Protein AF-A0A4R1FB83-F1 (afdb_monomer)

Sequence (202 aa):
MNKMLPIVALCSAAILTTILLNGCDKTASANVQAPQPHLSTFLSLHNQYCEKKYDTPESLQSSLDKAPELAPAKDFNGVYEVHVNGISFAVSPEEDGCTTDVMVQTSDNKELFSFEDINKALLSVGYVETGEPVSRKDLGTDQSELTIIEKKYISPKGEITTLDFPLEKKDKYYMTLFAEKFSEAKRETKERIIQSLKMASK

Solvent-accessible surface area (backbone atoms only — not comparable to full-atom values): 12041 Å² total; per-residue (Å²): 139,85,79,82,87,81,85,88,77,91,82,84,82,86,78,93,73,92,74,89,74,93,72,92,73,83,80,74,73,75,76,74,70,71,87,49,66,65,59,54,49,52,52,48,50,32,52,69,63,48,68,44,96,52,83,42,42,66,57,44,44,60,51,51,79,69,35,88,74,44,42,73,38,94,90,40,90,72,30,31,30,34,74,59,96,87,42,62,37,37,40,30,56,37,89,42,25,23,41,29,35,32,55,41,19,41,90,88,72,48,70,70,64,53,73,67,54,53,53,53,50,44,46,74,72,50,35,41,78,50,80,73,72,42,80,46,81,46,70,43,97,86,68,46,79,42,45,31,42,37,38,40,28,34,38,78,84,71,32,54,28,41,36,38,38,49,77,54,62,28,59,79,38,57,28,36,43,36,31,57,60,40,42,66,73,58,50,54,52,50,51,53,51,54,53,52,53,58,62,74,73,110

Secondary structure (DSSP, 8-state):
--------------------------------PPP-HHHHHHHHHIIIIISS--SSHHHHHHHHTT-TT-EE-TTSTT-EEEEETTEEEEEEE-SSEEEEEEESB-TTS-BS--HHHHHHHHHHTT-EEEEEEEEEEEE-TTS-EEEEEEEEEE-TTS-EEEEEEESS-TTTSEEEEEEE---HHHHHHHHHHHHHHHHHT-

Nearest PDB structures (foldseek):
  2lnj-assembly1_A  TM=3.645E-01  e=3.302E-02  Synechocystis sp. PCC 6803
  7p5o-assembly1_A  TM=2.971E-01  e=1.826E+00  Aspergillus fumigatus
  2eoc-assembly1_A  TM=4.366E-01  e=6.830E+00  Homo sapiens
  1u00-assembly1_A  TM=4.199E-01  e=8.510E+00  Escherichia coli
  7p5o-assembly2_B  TM=2.794E-01  e=5.482E+00  Aspergillus fumigatus

pLDDT: mean 83.5, std 20.17, range [32.66, 98.62]

Radius of gyration: 27.57 Å; Cα contacts (8 Å, |Δi|>4): 292; chains: 1; bounding box: 76×71×88 Å

Structure (mmCIF, N/CA/C/O backbone):
data_AF-A0A4R1FB83-F1
#
_entry.id   AF-A0A4R1FB83-F1
#
loop_
_atom_site.group_PDB
_atom_site.id
_atom_site.type_symbol
_atom_site.label_atom_id
_atom_site.label_alt_id
_atom_site.label_comp_id
_atom_site.label_asym_id
_atom_site.label_entity_id
_atom_site.label_seq_id
_atom_site.pdbx_PDB_ins_code
_atom_site.Cartn_x
_atom_site.Cartn_y
_atom_site.Cartn_z
_atom_site.occupancy
_atom_site.B_iso_or_equiv
_atom_site.auth_seq_id
_atom_site.auth_comp_id
_atom_site.auth_asym_id
_atom_site.auth_atom_id
_atom_site.pdbx_PDB_model_num
ATOM 1 N N . MET A 1 1 ? 57.994 -48.816 29.258 1.00 43.25 1 MET A N 1
ATOM 2 C CA . MET A 1 1 ? 56.781 -49.154 28.482 1.00 43.25 1 MET A CA 1
ATOM 3 C C . MET A 1 1 ? 55.776 -49.746 29.460 1.00 43.25 1 MET A C 1
ATOM 5 O O . MET A 1 1 ? 55.911 -50.895 29.858 1.00 43.25 1 MET A O 1
ATOM 9 N N . ASN A 1 2 ? 54.887 -48.887 29.960 1.00 34.44 2 ASN A N 1
ATOM 10 C CA . ASN A 1 2 ? 53.913 -49.157 31.027 1.00 34.44 2 ASN A CA 1
ATOM 11 C C . ASN A 1 2 ? 52.708 -49.897 30.417 1.00 34.44 2 ASN A C 1
ATOM 13 O O . ASN A 1 2 ? 52.238 -49.495 29.360 1.00 34.44 2 ASN A O 1
ATOM 17 N N . LYS A 1 3 ? 52.369 -51.111 30.865 1.00 36.03 3 LYS A N 1
ATOM 18 C CA . LYS A 1 3 ? 51.540 -51.499 32.030 1.00 36.03 3 LYS A CA 1
ATOM 19 C C . LYS A 1 3 ? 50.053 -51.108 31.928 1.00 36.03 3 LYS A C 1
ATOM 21 O O . LYS A 1 3 ? 49.684 -49.974 32.188 1.00 36.03 3 LYS A O 1
ATOM 26 N N . MET A 1 4 ? 49.272 -52.133 31.564 1.00 36.44 4 MET A N 1
ATOM 27 C CA . MET A 1 4 ? 47.967 -52.577 32.086 1.00 36.44 4 MET A CA 1
ATOM 28 C C . MET A 1 4 ? 47.039 -51.574 32.794 1.00 36.44 4 MET A C 1
ATOM 30 O O . MET A 1 4 ? 47.372 -51.026 33.839 1.00 36.44 4 MET A O 1
ATOM 34 N N . LEU A 1 5 ? 45.800 -51.524 32.296 1.00 45.50 5 LEU A N 1
ATOM 35 C CA . LEU A 1 5 ? 44.580 -51.227 33.061 1.00 45.50 5 LEU A CA 1
ATOM 36 C C . LEU A 1 5 ? 44.238 -52.394 34.004 1.00 45.50 5 LEU A C 1
ATOM 38 O O . LEU A 1 5 ? 44.427 -53.549 33.608 1.00 45.50 5 LEU A O 1
ATOM 42 N N . PRO A 1 6 ? 43.703 -52.119 35.211 1.00 52.09 6 PRO A N 1
ATOM 43 C CA . PRO A 1 6 ? 42.379 -52.672 35.545 1.00 52.09 6 PRO A CA 1
ATOM 44 C C . PRO A 1 6 ? 41.467 -51.828 36.487 1.00 52.09 6 PRO A C 1
ATOM 46 O O . PRO A 1 6 ? 41.932 -51.271 37.471 1.00 52.09 6 PRO A O 1
ATOM 49 N N . ILE A 1 7 ? 40.154 -51.887 36.186 1.00 43.59 7 ILE A N 1
ATOM 50 C CA . ILE A 1 7 ? 38.946 -52.103 37.039 1.00 43.59 7 ILE A CA 1
ATOM 51 C C . ILE A 1 7 ? 38.536 -51.076 38.143 1.00 43.59 7 ILE A C 1
ATOM 53 O O . ILE A 1 7 ? 39.349 -50.593 38.919 1.00 43.59 7 ILE A O 1
ATOM 57 N N . VAL A 1 8 ? 37.195 -50.941 38.257 1.00 40.94 8 VAL A N 1
ATOM 58 C CA . VAL A 1 8 ? 36.298 -50.516 39.373 1.00 40.94 8 VAL A CA 1
ATOM 59 C C . VAL A 1 8 ? 36.325 -49.022 39.758 1.00 40.94 8 VAL A C 1
ATOM 61 O O . VAL A 1 8 ? 37.366 -48.398 39.718 1.00 40.94 8 VAL A O 1
ATOM 64 N N . ALA A 1 9 ? 35.248 -48.334 40.156 1.00 40.47 9 ALA A N 1
ATOM 65 C CA . ALA A 1 9 ? 33.891 -48.687 40.572 1.00 40.47 9 ALA A CA 1
ATOM 66 C C . ALA A 1 9 ? 32.975 -47.448 40.458 1.00 40.47 9 ALA A C 1
ATOM 68 O O . ALA A 1 9 ? 33.451 -46.314 40.486 1.00 40.47 9 ALA A O 1
ATOM 69 N N . LEU A 1 10 ? 31.659 -47.682 40.409 1.00 47.69 10 LEU A N 1
ATOM 70 C CA . LEU A 1 10 ? 30.627 -46.695 40.738 1.00 47.69 10 LEU A CA 1
ATOM 71 C C . LEU A 1 10 ? 30.870 -46.083 42.129 1.00 47.69 10 LEU A C 1
ATOM 73 O O . LEU A 1 10 ? 31.088 -46.829 43.081 1.00 47.69 10 LEU A O 1
ATOM 77 N N . CYS A 1 11 ? 30.667 -44.771 42.265 1.00 37.69 11 CYS A N 1
ATOM 78 C CA . CYS A 1 11 ? 30.184 -44.167 43.507 1.00 37.69 11 CYS A CA 1
ATOM 79 C C . CYS A 1 11 ? 29.274 -42.974 43.197 1.00 37.69 11 CYS A C 1
ATOM 81 O O . CYS A 1 11 ? 29.600 -42.096 42.401 1.00 37.69 11 CYS A O 1
ATOM 83 N N . SER A 1 12 ? 28.104 -43.008 43.820 1.00 44.66 12 SER A N 1
ATOM 84 C CA . SER A 1 12 ? 27.000 -42.070 43.685 1.00 44.66 12 SER A CA 1
ATOM 85 C C . SER A 1 12 ? 27.204 -40.784 44.494 1.00 44.66 12 SER A C 1
ATOM 87 O O . SER A 1 12 ? 27.857 -40.792 45.530 1.00 44.66 12 SER A O 1
ATOM 89 N N . ALA A 1 13 ? 26.458 -39.760 44.067 1.00 41.62 13 ALA A N 1
ATOM 90 C CA . ALA A 1 13 ? 25.868 -38.675 44.857 1.00 41.62 13 ALA A CA 1
ATOM 91 C C . ALA A 1 13 ? 26.714 -37.440 45.248 1.00 41.62 13 ALA A C 1
ATOM 93 O O . ALA A 1 13 ? 27.606 -37.476 46.084 1.00 41.62 13 ALA A O 1
ATOM 94 N N . ALA A 1 14 ? 26.248 -36.320 44.679 1.00 47.53 14 ALA A N 1
ATOM 95 C CA . ALA A 1 14 ? 25.988 -35.015 45.290 1.00 47.53 14 ALA A CA 1
ATOM 96 C C . ALA A 1 14 ? 27.109 -34.312 46.072 1.00 47.53 14 ALA A C 1
ATOM 98 O O . ALA A 1 14 ? 27.313 -34.539 47.261 1.00 47.53 14 ALA A O 1
ATOM 99 N N . ILE A 1 15 ? 27.668 -33.279 45.437 1.00 46.03 15 ILE A N 1
ATOM 100 C CA . ILE A 1 15 ? 28.142 -32.084 46.137 1.00 46.03 15 ILE A CA 1
ATOM 101 C C . ILE A 1 15 ? 27.440 -30.878 45.503 1.00 46.03 15 ILE A C 1
ATOM 103 O O . ILE A 1 15 ? 27.661 -30.559 44.336 1.00 46.03 15 ILE A O 1
ATOM 107 N N . LEU A 1 16 ? 26.562 -30.238 46.283 1.00 45.72 16 LEU A N 1
ATOM 108 C CA . LEU A 1 16 ? 26.135 -28.860 46.061 1.00 45.72 16 LEU A CA 1
ATOM 109 C C . LEU A 1 16 ? 27.370 -27.966 46.224 1.00 45.72 16 LEU A C 1
ATOM 111 O O . LEU A 1 16 ? 27.874 -27.805 47.334 1.00 45.72 16 LEU A O 1
ATOM 115 N N . THR A 1 17 ? 27.815 -27.340 45.144 1.00 45.81 17 THR A N 1
ATOM 116 C CA . THR A 1 17 ? 28.670 -26.155 45.207 1.00 45.81 17 THR A CA 1
ATOM 117 C C . THR A 1 17 ? 27.972 -25.023 44.475 1.00 45.81 17 THR A C 1
ATOM 119 O O . THR A 1 17 ? 27.919 -24.962 43.250 1.00 45.81 17 THR A O 1
ATOM 122 N N . THR A 1 18 ? 27.406 -24.113 45.264 1.00 48.97 18 THR A N 1
ATOM 123 C CA . THR A 1 18 ? 27.0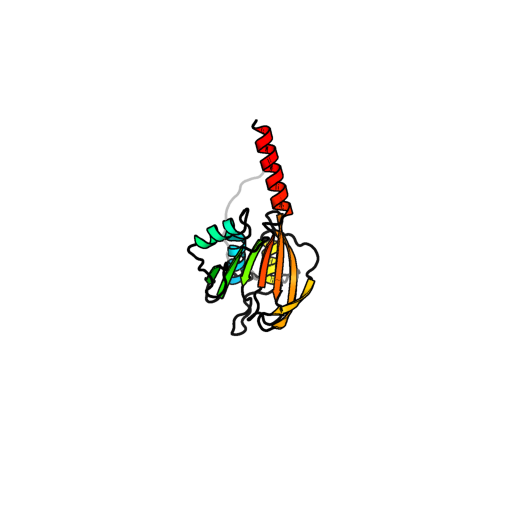86 -22.748 44.854 1.00 48.97 18 THR A CA 1
ATOM 124 C C . THR A 1 18 ? 28.325 -22.102 44.247 1.00 48.97 18 THR A C 1
ATOM 126 O O . THR A 1 18 ? 29.291 -21.832 44.961 1.00 48.97 18 THR A O 1
ATOM 129 N N . ILE A 1 19 ? 28.284 -21.822 42.947 1.00 48.72 19 ILE A N 1
ATOM 130 C CA . ILE A 1 19 ? 29.202 -20.887 42.304 1.00 48.72 19 ILE A CA 1
ATOM 131 C C . ILE A 1 19 ? 28.357 -19.727 41.779 1.00 48.72 19 ILE A C 1
ATOM 133 O O . ILE A 1 19 ? 27.683 -19.827 40.758 1.00 48.72 19 ILE A O 1
ATOM 137 N N . LEU A 1 20 ? 28.391 -18.628 42.534 1.00 46.31 20 LEU A N 1
ATOM 138 C CA . LEU A 1 20 ? 28.091 -17.289 42.045 1.00 46.31 20 LEU A CA 1
ATOM 139 C C . LEU A 1 20 ? 29.158 -16.926 41.008 1.00 46.31 20 LEU A C 1
ATOM 141 O O . LEU A 1 20 ? 30.323 -16.753 41.360 1.00 46.31 20 LEU A O 1
ATOM 145 N N . LEU A 1 21 ? 28.757 -16.777 39.749 1.00 43.28 21 LEU A N 1
ATOM 146 C CA . LEU A 1 21 ? 29.522 -16.032 38.755 1.00 43.28 21 LEU A CA 1
ATOM 147 C C . LEU A 1 21 ? 28.641 -14.896 38.241 1.00 43.28 21 LEU A C 1
ATOM 149 O O . LEU A 1 21 ? 27.795 -15.073 37.370 1.00 43.28 21 LEU A O 1
ATOM 153 N N . ASN A 1 22 ? 28.866 -13.719 38.826 1.00 45.28 22 ASN A N 1
ATOM 154 C CA . ASN A 1 22 ? 28.583 -12.448 38.180 1.00 45.28 22 ASN A CA 1
ATOM 155 C C . ASN A 1 22 ? 29.440 -12.369 36.913 1.00 45.28 22 ASN A C 1
ATOM 157 O O . ASN A 1 22 ? 30.666 -12.307 36.993 1.00 45.28 22 ASN A O 1
ATOM 161 N N . GLY A 1 23 ? 28.783 -12.345 35.761 1.00 32.66 23 GLY A N 1
ATOM 162 C CA . GLY A 1 23 ? 29.398 -12.086 34.469 1.00 32.66 23 GLY A CA 1
ATOM 163 C C . GLY A 1 23 ? 28.320 -11.619 33.509 1.00 32.66 23 GLY A C 1
ATOM 164 O O . GLY A 1 23 ? 27.525 -12.423 33.035 1.00 32.66 23 GLY A O 1
ATOM 165 N N . CYS A 1 24 ? 28.259 -10.304 33.307 1.00 36.31 24 CYS A N 1
ATOM 166 C CA . CYS A 1 24 ? 27.431 -9.643 32.314 1.00 36.31 24 CYS A CA 1
ATOM 167 C C . CYS A 1 24 ? 27.588 -10.312 30.946 1.00 36.31 24 CYS A C 1
ATOM 169 O O . CYS A 1 24 ? 28.697 -10.385 30.440 1.00 36.31 24 CYS A O 1
ATOM 171 N N . ASP A 1 25 ? 26.480 -10.680 30.316 1.00 33.03 25 ASP A N 1
ATOM 172 C CA . ASP A 1 25 ? 26.125 -10.008 29.077 1.00 33.03 25 ASP A CA 1
ATOM 173 C C . ASP A 1 25 ? 24.623 -10.085 28.850 1.00 33.03 25 ASP A C 1
ATOM 175 O O . ASP A 1 25 ? 23.950 -11.077 29.127 1.00 33.03 25 ASP A O 1
ATOM 179 N N . LYS A 1 26 ? 24.097 -8.934 28.449 1.00 38.81 26 LYS A N 1
ATOM 180 C CA . LYS A 1 26 ? 22.683 -8.615 28.340 1.00 38.81 26 LYS A CA 1
ATOM 181 C C . LYS A 1 26 ? 21.980 -9.698 27.532 1.00 38.81 26 LYS A C 1
ATOM 183 O O . LYS A 1 26 ? 22.213 -9.829 26.333 1.00 38.81 26 LYS A O 1
ATOM 188 N N . THR A 1 27 ? 21.050 -10.403 28.168 1.00 38.19 27 THR A N 1
ATOM 189 C CA . THR A 1 27 ? 19.942 -11.038 27.463 1.00 38.19 27 THR A CA 1
ATOM 190 C C . THR A 1 27 ? 19.206 -9.934 26.713 1.00 38.19 27 THR A C 1
ATOM 192 O O . THR A 1 27 ? 18.339 -9.255 27.265 1.00 38.19 27 THR A O 1
ATOM 195 N N . ALA A 1 28 ? 19.589 -9.714 25.456 1.00 42.31 28 ALA A N 1
ATOM 196 C CA . ALA A 1 28 ? 18.705 -9.135 24.473 1.00 42.31 28 ALA A CA 1
ATOM 197 C C . ALA A 1 28 ? 17.533 -10.108 24.395 1.00 42.31 28 ALA A C 1
ATOM 199 O O . ALA A 1 28 ? 17.614 -11.160 23.763 1.00 42.31 28 ALA A O 1
ATOM 200 N N . SER A 1 29 ? 16.479 -9.791 25.145 1.00 35.50 29 SER A N 1
ATOM 201 C CA . SER A 1 29 ? 15.172 -10.374 24.926 1.00 35.50 29 SER A CA 1
ATOM 202 C C . SER A 1 29 ? 14.841 -10.039 23.480 1.00 35.50 29 SER A C 1
ATOM 204 O O . SER A 1 29 ? 14.507 -8.896 23.160 1.00 35.50 29 SER A O 1
ATOM 206 N N . ALA A 1 30 ? 15.060 -10.996 22.579 1.00 43.59 30 ALA A N 1
ATOM 207 C CA . ALA A 1 30 ? 14.474 -10.940 21.263 1.00 43.59 30 ALA A CA 1
ATOM 208 C C . ALA A 1 30 ? 12.973 -10.915 21.530 1.00 43.59 30 ALA A C 1
ATOM 210 O O . ALA A 1 30 ? 12.373 -11.940 21.846 1.00 43.59 30 ALA A O 1
ATOM 211 N N . ASN A 1 31 ? 12.397 -9.714 21.503 1.00 36.44 31 ASN A N 1
ATOM 212 C CA . ASN A 1 31 ? 10.965 -9.536 21.425 1.00 36.44 31 ASN A CA 1
ATOM 213 C C . ASN A 1 31 ? 10.594 -10.174 20.087 1.00 36.44 31 ASN A C 1
ATOM 215 O O . ASN A 1 31 ? 10.720 -9.556 19.028 1.00 36.44 31 ASN A O 1
ATOM 219 N N . VAL A 1 32 ? 10.283 -11.470 20.118 1.00 43.53 32 VAL A N 1
ATOM 220 C CA . VAL A 1 32 ? 9.666 -12.164 18.999 1.00 43.53 32 VAL A CA 1
ATOM 221 C C . VAL A 1 32 ? 8.299 -11.513 18.901 1.00 43.53 32 VAL A C 1
ATOM 223 O O . VAL A 1 32 ? 7.375 -11.889 19.619 1.00 43.53 32 VAL A O 1
ATOM 226 N N . GLN A 1 33 ? 8.231 -10.439 18.108 1.00 49.25 33 GLN A N 1
ATOM 227 C CA . GLN A 1 33 ? 6.997 -9.758 17.748 1.00 49.25 33 GLN A CA 1
ATOM 228 C C . GLN A 1 33 ? 6.036 -10.871 17.342 1.00 49.25 33 GLN A C 1
ATOM 230 O O . GLN A 1 33 ? 6.357 -11.662 16.447 1.00 49.25 33 GLN A O 1
ATOM 235 N N . ALA A 1 34 ? 4.916 -11.000 18.058 1.00 55.88 34 ALA A N 1
ATOM 236 C CA . ALA A 1 34 ? 3.885 -11.944 17.664 1.00 55.88 34 ALA A CA 1
ATOM 237 C C . ALA A 1 34 ? 3.569 -11.706 16.176 1.00 55.88 34 ALA A C 1
ATOM 239 O O . ALA A 1 34 ? 3.634 -10.552 15.736 1.00 55.88 34 ALA A O 1
ATOM 240 N N . PRO A 1 35 ? 3.275 -12.757 15.388 1.00 61.34 35 PRO A N 1
ATOM 241 C CA . PRO A 1 35 ? 2.919 -12.579 13.988 1.00 61.34 35 PRO A CA 1
ATOM 242 C C . PRO A 1 35 ? 1.835 -11.507 13.899 1.00 61.34 35 PRO A C 1
ATOM 244 O O . PRO A 1 35 ? 0.814 -11.638 14.567 1.00 61.34 35 PRO A O 1
ATOM 247 N N . GLN A 1 36 ? 2.083 -10.436 13.144 1.00 82.75 36 GLN A N 1
ATOM 248 C CA . GLN A 1 36 ? 1.106 -9.375 12.910 1.00 82.75 36 GLN A CA 1
ATOM 249 C C . GLN A 1 36 ? 0.304 -9.764 11.662 1.00 82.75 36 GLN A C 1
ATOM 251 O O . GLN A 1 36 ? 0.742 -9.462 10.549 1.00 82.75 36 GLN A O 1
ATOM 256 N N . PRO A 1 37 ? -0.832 -10.484 11.795 1.00 89.19 37 PRO A N 1
ATOM 257 C CA . PRO A 1 37 ? -1.497 -11.115 10.655 1.00 89.19 37 PRO A CA 1
ATOM 258 C C . PRO A 1 37 ? -1.971 -10.090 9.619 1.00 89.19 37 PRO A C 1
ATOM 260 O O . PRO A 1 37 ? -1.940 -10.359 8.418 1.00 89.19 37 PRO A O 1
ATOM 263 N N . HIS A 1 38 ? -2.373 -8.900 10.069 1.00 95.62 38 HIS A N 1
ATOM 264 C CA . HIS A 1 38 ? -2.808 -7.820 9.187 1.00 95.62 38 HIS A CA 1
ATOM 265 C C . HIS A 1 38 ? -1.639 -7.224 8.402 1.00 95.62 38 HIS A C 1
ATOM 267 O O . HIS A 1 38 ? -1.757 -7.046 7.195 1.00 95.62 38 HIS A O 1
ATOM 273 N N . LEU A 1 39 ? -0.487 -7.019 9.046 1.00 96.62 39 LEU A N 1
ATOM 274 C CA . LEU A 1 39 ? 0.725 -6.554 8.372 1.00 96.62 39 LEU A CA 1
ATOM 275 C C . LEU A 1 39 ? 1.216 -7.569 7.331 1.00 96.62 39 LEU A C 1
ATOM 277 O O . LEU A 1 39 ? 1.542 -7.200 6.206 1.00 96.62 39 LEU A O 1
ATOM 281 N N . SER A 1 40 ? 1.212 -8.864 7.667 1.00 95.56 40 SER A N 1
ATOM 282 C CA . SER A 1 40 ? 1.571 -9.906 6.698 1.00 95.56 40 SER A CA 1
ATOM 283 C C . SER A 1 40 ? 0.578 -9.995 5.540 1.00 95.56 40 SER A C 1
ATOM 285 O O . SER A 1 40 ? 0.993 -10.219 4.408 1.00 95.56 40 SER A O 1
ATOM 287 N N . THR A 1 41 ? -0.718 -9.797 5.805 1.00 96.75 41 THR A N 1
ATOM 288 C CA . THR A 1 41 ? -1.755 -9.773 4.759 1.00 96.75 41 THR A CA 1
ATOM 289 C C . THR A 1 41 ? -1.529 -8.598 3.814 1.00 96.75 41 THR A C 1
ATOM 291 O O . THR A 1 41 ? -1.464 -8.798 2.604 1.00 96.75 41 THR A O 1
ATOM 294 N N . PHE A 1 42 ? -1.319 -7.401 4.368 1.00 98.00 42 PHE A N 1
ATOM 295 C CA . PHE A 1 42 ? -1.030 -6.186 3.611 1.00 98.00 42 PHE A CA 1
ATOM 296 C C . PHE A 1 42 ? 0.171 -6.368 2.673 1.00 98.00 42 PHE A C 1
ATOM 298 O O . PHE A 1 42 ? 0.058 -6.182 1.463 1.00 98.00 42 PHE A O 1
ATOM 305 N N . LEU A 1 43 ? 1.306 -6.824 3.211 1.00 97.62 43 LEU A N 1
ATOM 306 C CA . LEU A 1 43 ? 2.519 -7.047 2.421 1.00 97.62 43 LEU A CA 1
ATOM 307 C C . LEU A 1 43 ? 2.358 -8.171 1.395 1.00 97.62 43 LEU A C 1
ATOM 309 O O . LEU A 1 43 ? 2.911 -8.086 0.300 1.00 97.62 43 LEU A O 1
ATOM 313 N N . SER A 1 44 ? 1.595 -9.218 1.722 1.00 96.75 44 SER A N 1
ATOM 314 C CA . SER A 1 44 ? 1.307 -10.301 0.782 1.00 96.75 44 SER A CA 1
ATOM 315 C C . SER A 1 44 ? 0.512 -9.795 -0.418 1.00 96.75 44 SER A C 1
ATOM 317 O O . SER A 1 44 ? 0.869 -10.122 -1.547 1.00 96.75 44 SER A O 1
ATOM 319 N N . LEU A 1 45 ? -0.524 -8.982 -0.192 1.00 97.75 45 LEU A N 1
ATOM 320 C CA . LEU A 1 45 ? -1.322 -8.380 -1.263 1.00 97.75 45 LEU A CA 1
ATOM 321 C C . LEU A 1 45 ? -0.470 -7.451 -2.127 1.00 97.75 45 LEU A C 1
ATOM 323 O O . LEU A 1 45 ? -0.446 -7.611 -3.349 1.00 97.75 45 LEU A O 1
ATOM 327 N N . HIS A 1 46 ? 0.308 -6.567 -1.500 1.00 98.00 46 HIS A N 1
ATOM 328 C CA . HIS A 1 46 ? 1.198 -5.665 -2.225 1.00 98.00 46 HIS A CA 1
ATOM 329 C C . HIS A 1 46 ? 2.215 -6.434 -3.077 1.00 98.00 46 HIS A C 1
ATOM 331 O O . HIS A 1 46 ? 2.377 -6.169 -4.265 1.00 98.00 46 HIS A O 1
ATOM 337 N N . ASN A 1 47 ? 2.850 -7.471 -2.530 1.00 96.06 47 ASN A N 1
ATOM 338 C CA . ASN A 1 47 ? 3.787 -8.289 -3.296 1.00 96.06 47 ASN A CA 1
ATOM 339 C C . ASN A 1 47 ? 3.094 -9.098 -4.414 1.00 96.06 47 ASN A C 1
ATOM 341 O O . ASN A 1 47 ? 3.640 -9.284 -5.504 1.00 96.06 47 ASN A O 1
ATOM 345 N N . GLN A 1 48 ? 1.882 -9.595 -4.166 1.00 95.81 48 GLN A N 1
ATOM 346 C CA . GLN A 1 48 ? 1.128 -10.396 -5.128 1.00 95.81 48 GLN A CA 1
ATOM 347 C C . GLN A 1 48 ? 0.600 -9.572 -6.305 1.00 95.81 48 GLN A C 1
ATOM 349 O O . GLN A 1 48 ? 0.473 -10.131 -7.401 1.00 95.81 48 GLN A O 1
ATOM 354 N N . TYR A 1 49 ? 0.299 -8.289 -6.102 1.00 96.44 49 TYR A N 1
ATOM 355 C CA . TYR A 1 49 ? -0.373 -7.452 -7.096 1.00 96.44 49 TYR A CA 1
ATOM 356 C C . TYR A 1 49 ? 0.400 -6.190 -7.479 1.00 96.44 49 TYR A C 1
ATOM 358 O O . TYR A 1 49 ? 0.462 -5.874 -8.657 1.00 96.44 49 TYR A O 1
ATOM 366 N N . CYS A 1 50 ? 1.064 -5.505 -6.560 1.00 96.62 50 CYS A N 1
ATOM 367 C CA . CYS A 1 50 ? 1.824 -4.304 -6.900 1.00 96.62 50 CYS A CA 1
ATOM 368 C C . CYS A 1 50 ? 3.285 -4.584 -7.269 1.00 96.62 50 CYS A C 1
ATOM 370 O O . CYS A 1 50 ? 3.808 -3.892 -8.129 1.00 96.62 50 CYS A O 1
ATOM 372 N N . GLU A 1 51 ? 3.936 -5.634 -6.756 1.00 94.12 51 GLU A N 1
ATOM 373 C CA . GLU A 1 51 ? 5.325 -5.981 -7.151 1.00 94.12 51 GLU A CA 1
ATOM 374 C C . GLU A 1 51 ? 5.411 -6.903 -8.380 1.00 94.12 51 GLU A C 1
ATOM 376 O O . GLU A 1 51 ? 6.485 -7.128 -8.955 1.00 94.12 51 GLU A O 1
ATOM 381 N N . LYS A 1 52 ? 4.284 -7.472 -8.823 1.00 90.00 52 LYS A N 1
ATOM 382 C CA . LYS A 1 52 ? 4.256 -8.240 -10.073 1.00 90.00 52 LYS A CA 1
ATOM 383 C C . LYS A 1 52 ? 4.469 -7.320 -11.274 1.00 90.00 52 LYS A C 1
ATOM 385 O O . LYS A 1 52 ? 4.167 -6.129 -11.255 1.00 90.00 52 LYS A O 1
ATOM 390 N N . LYS A 1 53 ? 5.019 -7.890 -12.347 1.00 85.00 53 LYS A N 1
ATOM 391 C CA . LYS A 1 53 ? 5.242 -7.154 -13.592 1.00 85.00 53 LYS A CA 1
ATOM 392 C C . LYS A 1 53 ? 3.925 -7.003 -14.342 1.00 85.00 53 LYS A C 1
ATOM 394 O O . LYS A 1 53 ? 3.432 -7.975 -14.908 1.00 85.00 53 LYS A O 1
ATOM 399 N N . TYR A 1 54 ? 3.424 -5.777 -14.360 1.00 88.44 54 TYR A N 1
ATOM 400 C CA . TYR A 1 54 ? 2.332 -5.324 -15.209 1.00 88.44 54 TYR A CA 1
ATOM 401 C C . TYR A 1 54 ? 2.860 -4.209 -16.095 1.00 88.44 54 TYR A C 1
ATOM 403 O O . TYR A 1 54 ? 3.682 -3.404 -15.663 1.00 88.44 54 TYR A O 1
ATOM 411 N N . ASP A 1 55 ? 2.412 -4.198 -17.341 1.00 84.12 55 ASP A N 1
ATOM 412 C CA . ASP A 1 55 ? 2.873 -3.230 -18.331 1.00 84.12 55 ASP A CA 1
ATOM 413 C C . ASP A 1 55 ? 1.974 -1.992 -18.395 1.00 84.12 55 ASP A C 1
ATOM 415 O O . ASP A 1 55 ? 2.424 -0.938 -18.839 1.00 84.12 55 ASP A O 1
ATOM 419 N N . THR A 1 56 ? 0.709 -2.138 -17.991 1.00 89.56 56 THR A N 1
ATOM 420 C CA . THR A 1 56 ? -0.312 -1.084 -18.017 1.00 89.56 56 THR A CA 1
ATOM 421 C C . THR A 1 56 ? -1.320 -1.247 -16.867 1.00 89.56 56 THR A C 1
ATOM 423 O O . THR A 1 56 ? -1.480 -2.377 -16.372 1.00 89.56 56 THR A O 1
ATOM 426 N N . PRO A 1 57 ? -2.051 -0.178 -16.492 1.00 92.69 57 PRO A N 1
ATOM 427 C CA . PRO A 1 57 ? -3.144 -0.255 -15.520 1.00 92.69 57 PRO A CA 1
ATOM 428 C C . PRO A 1 57 ? -4.187 -1.324 -15.873 1.00 92.69 57 PRO A C 1
ATOM 430 O O . PRO A 1 57 ? -4.593 -2.105 -15.017 1.00 92.69 57 PRO A O 1
ATOM 433 N N . GLU A 1 58 ? -4.553 -1.458 -17.151 1.00 93.94 58 GLU A N 1
ATOM 434 C CA . GLU A 1 58 ? -5.559 -2.425 -17.616 1.00 93.94 58 GLU A CA 1
ATOM 435 C C . GLU A 1 58 ? -5.080 -3.874 -17.458 1.00 93.94 58 GLU A C 1
ATOM 437 O O . GLU A 1 58 ? -5.874 -4.779 -17.194 1.00 93.94 58 GLU A O 1
ATOM 442 N N . SER A 1 59 ? -3.772 -4.118 -17.605 1.00 94.19 59 SER A N 1
ATOM 443 C CA . SER A 1 59 ? -3.200 -5.451 -17.385 1.00 94.19 59 SER A CA 1
ATOM 444 C C . SER A 1 59 ? -3.248 -5.861 -15.910 1.00 94.19 59 SER A C 1
ATOM 446 O O . SER A 1 59 ? -3.510 -7.029 -15.614 1.00 94.19 59 SER A O 1
ATOM 448 N N . LEU A 1 60 ? -3.055 -4.903 -14.996 1.00 95.81 60 LEU A N 1
ATOM 449 C CA . LEU A 1 60 ? -3.235 -5.102 -13.560 1.00 95.81 60 LEU A CA 1
ATOM 450 C C . LEU A 1 60 ? -4.719 -5.305 -13.234 1.00 95.81 60 LEU A C 1
ATOM 452 O O . LEU A 1 60 ? -5.063 -6.312 -12.619 1.00 95.81 60 LEU A O 1
ATOM 456 N N . GLN A 1 61 ? -5.601 -4.436 -13.734 1.00 95.81 61 GLN A N 1
ATOM 457 C CA . GLN A 1 61 ? -7.048 -4.551 -13.548 1.00 95.81 61 GLN A CA 1
ATOM 458 C C . GLN A 1 61 ? -7.576 -5.919 -13.997 1.00 95.81 61 GLN A C 1
ATOM 460 O O . GLN A 1 61 ? -8.250 -6.602 -13.232 1.00 95.81 61 GLN A O 1
ATOM 465 N N . SER A 1 62 ? -7.178 -6.396 -15.182 1.00 95.19 62 SER A N 1
ATOM 466 C CA . SER A 1 62 ? -7.593 -7.720 -15.663 1.00 95.19 62 SER A CA 1
ATOM 467 C C . SER A 1 62 ? -7.108 -8.867 -14.770 1.00 95.19 62 SER A C 1
ATOM 469 O O . SER A 1 62 ? -7.734 -9.931 -14.754 1.00 95.19 62 SER A O 1
ATOM 471 N N . SER A 1 63 ? -5.988 -8.695 -14.061 1.00 95.44 63 SER A N 1
ATOM 472 C CA . SER A 1 63 ? -5.538 -9.671 -13.070 1.00 95.44 63 SER A CA 1
ATOM 473 C C . SER A 1 63 ? -6.375 -9.611 -11.794 1.00 95.44 63 SER A C 1
ATOM 475 O O . SER A 1 63 ? -6.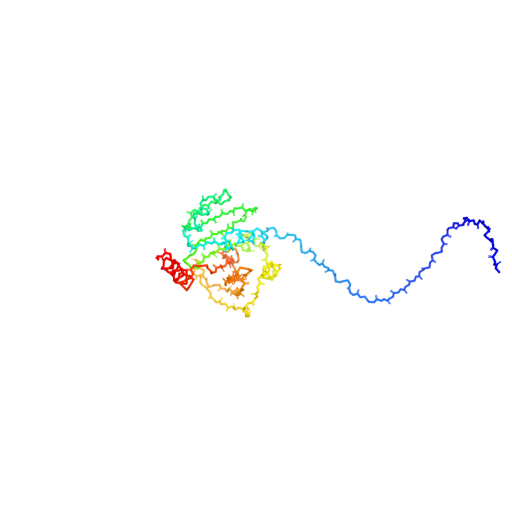645 -10.667 -11.226 1.00 95.44 63 SER A O 1
ATOM 477 N N . LEU A 1 64 ? -6.774 -8.416 -11.353 1.00 96.88 64 LEU A N 1
ATOM 478 C CA . LEU A 1 64 ? -7.623 -8.219 -10.175 1.00 96.88 64 LEU A CA 1
ATOM 479 C C . LEU A 1 64 ? -9.042 -8.759 -10.417 1.00 96.88 64 LEU A C 1
ATOM 481 O O . LEU A 1 64 ? -9.564 -9.478 -9.575 1.00 96.88 64 LEU A O 1
ATOM 485 N N . ASP A 1 65 ? -9.605 -8.563 -11.614 1.00 95.75 65 ASP A N 1
ATOM 486 C CA . ASP A 1 65 ? -10.910 -9.122 -12.023 1.00 95.75 65 ASP A CA 1
ATOM 487 C C . ASP A 1 65 ? -10.989 -10.654 -11.940 1.00 95.75 65 ASP A C 1
ATOM 489 O O . ASP A 1 65 ? -12.070 -11.235 -11.853 1.00 95.75 65 ASP A O 1
ATOM 493 N N . LYS A 1 66 ? -9.839 -11.327 -12.039 1.00 95.44 66 LYS A N 1
ATOM 494 C CA . LYS A 1 66 ? -9.734 -12.793 -12.046 1.00 95.44 66 LYS A CA 1
ATOM 495 C C . LYS A 1 66 ? -9.297 -13.358 -10.697 1.00 95.44 66 LYS A C 1
ATOM 497 O O . LYS A 1 66 ? -9.211 -14.580 -10.571 1.00 95.44 66 LYS A O 1
ATOM 502 N N . ALA A 1 67 ? -8.981 -12.505 -9.726 1.00 96.06 67 ALA A N 1
ATOM 503 C CA . ALA A 1 67 ? -8.549 -12.920 -8.403 1.00 96.06 67 ALA A CA 1
ATOM 504 C C . ALA A 1 67 ? -9.764 -13.395 -7.586 1.00 96.06 67 ALA A C 1
ATOM 506 O O . ALA A 1 67 ? -10.638 -12.588 -7.282 1.00 96.06 67 ALA A O 1
ATOM 507 N N . PRO A 1 68 ? -9.863 -14.690 -7.232 1.00 94.56 68 PRO A N 1
ATOM 508 C CA . PRO A 1 68 ? -11.045 -15.228 -6.557 1.00 94.56 68 PRO A CA 1
ATOM 509 C C . PRO A 1 68 ? -11.245 -14.692 -5.132 1.00 94.56 68 PRO A C 1
ATOM 511 O O . PRO A 1 68 ? -12.350 -14.773 -4.602 1.00 94.56 68 PRO A O 1
ATOM 514 N N . GLU A 1 69 ? -10.185 -14.200 -4.493 1.00 94.38 69 GLU A N 1
ATOM 515 C CA . GLU A 1 69 ? -10.219 -13.646 -3.140 1.00 94.38 69 GLU A CA 1
ATOM 516 C C . GLU A 1 69 ? -10.607 -12.165 -3.085 1.00 94.38 69 GLU A C 1
ATOM 518 O O . GLU A 1 69 ? -10.942 -11.674 -2.007 1.00 94.38 69 GLU A O 1
ATOM 523 N N . LEU A 1 70 ? -10.554 -11.465 -4.220 1.00 96.75 70 LEU A N 1
ATOM 524 C CA . LEU A 1 70 ? -10.860 -10.044 -4.315 1.00 96.75 70 LEU A CA 1
ATOM 525 C C . LEU A 1 70 ? -12.266 -9.832 -4.876 1.00 96.75 70 LEU A C 1
ATOM 527 O O . LEU A 1 70 ? -12.725 -10.546 -5.767 1.00 96.75 70 LEU A O 1
ATOM 531 N N . ALA A 1 71 ? -12.939 -8.804 -4.376 1.00 96.50 71 ALA A N 1
ATOM 532 C CA . ALA A 1 71 ? -14.201 -8.322 -4.911 1.00 96.50 71 ALA A CA 1
ATOM 533 C C . ALA A 1 71 ? -14.081 -6.831 -5.253 1.00 96.50 71 ALA A C 1
ATOM 535 O O . ALA A 1 71 ? -13.397 -6.108 -4.534 1.00 96.50 71 ALA A O 1
ATOM 536 N N . PRO A 1 72 ? -14.748 -6.335 -6.308 1.00 96.19 72 PRO A N 1
ATOM 537 C CA . PRO A 1 72 ? -14.830 -4.900 -6.548 1.00 96.19 72 PRO A CA 1
ATOM 538 C C . PRO A 1 72 ? -15.444 -4.177 -5.343 1.00 96.19 72 PRO A C 1
ATOM 540 O O . PRO A 1 72 ? -16.499 -4.587 -4.843 1.00 96.19 72 PRO A O 1
ATOM 543 N N . ALA A 1 73 ? -14.808 -3.096 -4.900 1.00 94.12 73 ALA A N 1
ATOM 544 C CA . ALA A 1 73 ? -15.336 -2.244 -3.847 1.00 94.12 73 ALA A CA 1
ATOM 545 C C . ALA A 1 73 ? -16.607 -1.541 -4.345 1.00 94.12 73 ALA A C 1
ATOM 547 O O . ALA A 1 73 ? -16.643 -0.977 -5.439 1.00 94.12 73 ALA A O 1
ATOM 548 N N . LYS A 1 74 ? -17.675 -1.574 -3.543 1.00 89.12 74 LYS A N 1
ATOM 549 C CA . LYS A 1 74 ? -19.014 -1.130 -3.980 1.00 89.12 74 LYS A CA 1
ATOM 550 C C . LYS A 1 74 ? -19.076 0.333 -4.410 1.00 89.12 74 LYS A C 1
ATOM 552 O O . LYS A 1 74 ? -19.828 0.659 -5.325 1.00 89.12 74 LYS A O 1
ATOM 557 N N . ASP A 1 75 ? -18.298 1.179 -3.748 1.00 87.12 75 ASP A N 1
ATOM 558 C CA . ASP A 1 75 ? -18.378 2.634 -3.886 1.00 87.12 75 ASP A CA 1
ATOM 559 C C . ASP A 1 75 ? -17.181 3.227 -4.648 1.00 87.12 75 ASP A C 1
ATOM 561 O O . ASP A 1 75 ? -17.116 4.439 -4.854 1.00 87.12 75 ASP A O 1
ATOM 565 N N . PHE A 1 76 ? -16.242 2.384 -5.096 1.00 87.62 76 PHE A N 1
ATOM 566 C CA . PHE A 1 76 ? -14.988 2.822 -5.703 1.00 87.62 76 PHE A CA 1
ATOM 567 C C . PHE A 1 76 ? -14.689 2.040 -6.982 1.00 87.62 76 PHE A C 1
ATOM 569 O O . PHE A 1 76 ? -14.375 0.850 -6.964 1.00 87.62 76 PHE A O 1
ATOM 576 N N . ASN A 1 77 ? -14.762 2.733 -8.119 1.00 88.56 77 ASN A N 1
ATOM 577 C CA . ASN A 1 77 ? -14.417 2.147 -9.410 1.00 88.56 77 ASN A CA 1
ATOM 578 C C . ASN A 1 77 ? -12.924 1.812 -9.465 1.00 88.56 77 ASN A C 1
ATOM 580 O O . ASN A 1 77 ? -12.091 2.657 -9.154 1.00 88.56 77 ASN A O 1
ATOM 584 N N . GLY A 1 78 ? -12.597 0.600 -9.914 1.00 90.94 78 GLY A N 1
ATOM 585 C CA . GLY A 1 78 ? -11.209 0.155 -10.071 1.00 90.94 78 GLY A CA 1
ATOM 586 C C . GLY A 1 78 ? -10.529 -0.280 -8.771 1.00 90.94 78 GLY A C 1
ATOM 587 O O . GLY A 1 78 ? -9.394 -0.734 -8.827 1.00 90.94 78 GLY A O 1
ATOM 588 N N . VAL A 1 79 ? -11.210 -0.213 -7.627 1.00 96.50 79 VAL A N 1
ATOM 589 C CA . VAL A 1 79 ? -10.679 -0.684 -6.343 1.00 96.50 79 VAL A CA 1
ATOM 590 C C . VAL A 1 79 ? -11.194 -2.092 -6.066 1.00 96.50 79 VAL A C 1
ATOM 592 O O . VAL A 1 79 ? -12.386 -2.370 -6.211 1.00 96.50 79 VAL A O 1
ATOM 595 N N . TYR A 1 80 ? -10.296 -2.981 -5.654 1.00 98.19 80 TYR A N 1
ATOM 596 C CA . TYR A 1 80 ? -10.606 -4.374 -5.351 1.00 98.19 80 TYR A CA 1
ATOM 597 C C . TYR A 1 80 ? -10.236 -4.671 -3.908 1.00 98.19 80 TYR A C 1
ATOM 599 O O . TYR A 1 80 ? -9.104 -4.430 -3.498 1.00 98.19 80 TYR A O 1
ATOM 607 N N . GLU A 1 81 ? -11.175 -5.212 -3.144 1.00 97.31 81 GLU A N 1
ATOM 608 C CA . GLU A 1 81 ? -11.028 -5.446 -1.716 1.00 97.31 81 GLU A CA 1
ATOM 609 C C . GLU A 1 81 ? -11.102 -6.925 -1.336 1.00 97.31 81 GLU A C 1
ATOM 611 O O . GLU A 1 81 ? -11.822 -7.726 -1.936 1.00 97.31 81 GLU A O 1
ATOM 616 N N . VAL A 1 82 ? -10.382 -7.275 -0.273 1.00 97.19 82 VAL A N 1
ATOM 617 C CA . VAL A 1 82 ? -10.536 -8.530 0.462 1.00 97.19 82 VAL A CA 1
ATOM 618 C C . VAL A 1 82 ? -10.729 -8.219 1.938 1.00 97.19 82 VAL A C 1
ATOM 620 O O . VAL A 1 82 ? -10.060 -7.361 2.511 1.00 97.19 82 VAL A O 1
ATOM 623 N N . HIS A 1 83 ? -11.638 -8.954 2.572 1.00 95.94 83 HIS A N 1
ATOM 624 C CA . HIS A 1 83 ? -11.893 -8.835 4.001 1.00 95.94 83 HIS A CA 1
ATOM 625 C C . HIS A 1 83 ? -11.216 -9.979 4.755 1.00 95.94 83 HIS A C 1
ATOM 627 O O . HIS A 1 83 ? -11.601 -11.141 4.614 1.00 95.94 83 HIS A O 1
ATOM 633 N N . VAL A 1 84 ? -10.238 -9.655 5.602 1.00 94.25 84 VAL A N 1
ATOM 634 C CA . VAL A 1 84 ? -9.533 -10.632 6.445 1.00 94.25 84 VAL A CA 1
ATOM 635 C C . VAL A 1 84 ? -9.722 -10.255 7.908 1.00 94.25 84 VAL A C 1
ATOM 637 O O . VAL A 1 84 ? -9.272 -9.204 8.359 1.00 94.25 84 VAL A O 1
ATOM 640 N N . ASN A 1 85 ? -10.397 -11.127 8.663 1.00 91.44 85 ASN A N 1
ATOM 641 C CA . ASN A 1 85 ? -10.734 -10.910 10.076 1.00 91.44 85 ASN A CA 1
ATOM 642 C C . ASN A 1 85 ? -11.444 -9.564 10.332 1.00 91.44 85 ASN A C 1
ATOM 644 O O . ASN A 1 85 ? -11.156 -8.881 11.311 1.00 91.44 85 ASN A O 1
ATOM 648 N N . GLY A 1 86 ? -12.356 -9.177 9.434 1.00 91.69 86 GLY A N 1
ATOM 649 C CA . GLY A 1 86 ? -13.130 -7.937 9.548 1.00 91.69 86 GLY A CA 1
ATOM 650 C C . GLY A 1 86 ? -12.387 -6.662 9.135 1.00 91.69 86 GLY A C 1
ATOM 651 O O . GLY A 1 86 ? -12.963 -5.587 9.245 1.00 91.69 86 GLY A O 1
ATOM 652 N N . ILE A 1 87 ? -11.148 -6.769 8.647 1.00 95.88 87 ILE A N 1
ATOM 653 C CA . ILE A 1 87 ? -10.385 -5.646 8.090 1.00 95.88 87 ILE A CA 1
ATOM 654 C C . ILE A 1 87 ? -10.447 -5.714 6.566 1.00 95.88 87 ILE A C 1
ATOM 656 O O . ILE A 1 87 ? -10.151 -6.771 6.002 1.00 95.88 87 ILE A O 1
ATOM 660 N N . SER A 1 88 ? -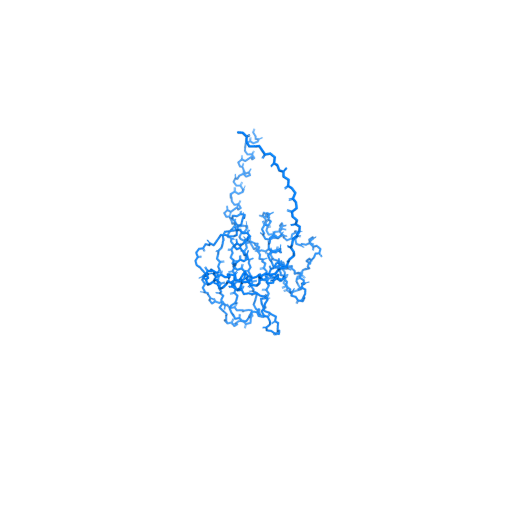10.828 -4.607 5.925 1.00 95.88 88 SER A N 1
ATOM 661 C CA . SER A 1 88 ? -10.762 -4.463 4.468 1.00 95.88 88 SER A CA 1
ATOM 662 C C . SER A 1 88 ? -9.352 -4.042 4.056 1.00 95.88 88 SER A C 1
ATOM 664 O O . SER A 1 88 ? -8.779 -3.106 4.621 1.00 95.88 88 SER A O 1
ATOM 666 N N . PHE A 1 89 ? -8.795 -4.772 3.097 1.00 98.06 89 PHE A N 1
ATOM 667 C CA . PHE A 1 89 ? -7.558 -4.445 2.401 1.00 98.06 89 PHE A CA 1
ATOM 668 C C . PHE A 1 89 ? -7.908 -4.227 0.944 1.00 98.06 89 PHE A C 1
ATOM 670 O O . PHE A 1 89 ? -8.598 -5.070 0.365 1.00 98.06 89 PHE A O 1
ATOM 677 N N . ALA A 1 90 ? -7.409 -3.152 0.354 1.00 98.06 90 ALA A N 1
ATOM 678 C CA . ALA A 1 90 ? -7.690 -2.819 -1.030 1.00 98.06 90 ALA A CA 1
ATOM 679 C C . ALA A 1 90 ? -6.422 -2.826 -1.884 1.00 98.06 90 ALA A C 1
ATOM 681 O O . ALA A 1 90 ? -5.317 -2.595 -1.393 1.00 98.06 90 ALA A O 1
ATOM 682 N N . VAL A 1 91 ? -6.601 -3.133 -3.165 1.00 98.31 91 VAL A N 1
ATOM 683 C CA . VAL A 1 91 ? -5.599 -2.987 -4.217 1.00 98.31 91 VAL A CA 1
ATOM 684 C C . VAL A 1 91 ? -6.247 -2.257 -5.386 1.00 98.31 91 VAL A C 1
ATOM 686 O O . VAL A 1 91 ? -7.338 -2.639 -5.823 1.00 98.31 91 VAL A O 1
ATOM 689 N N . SER A 1 92 ? -5.555 -1.256 -5.923 1.00 97.38 92 SER A N 1
ATOM 690 C CA . SER A 1 92 ? -6.033 -0.464 -7.061 1.00 97.38 92 SER A CA 1
ATOM 691 C C . SER A 1 92 ? -4.938 -0.276 -8.114 1.00 97.38 92 SER A C 1
ATOM 693 O O . SER A 1 92 ? -3.774 -0.049 -7.771 1.00 97.38 92 SER A O 1
ATOM 695 N N . PRO A 1 93 ? -5.276 -0.375 -9.412 1.00 96.31 93 PRO A N 1
ATOM 696 C CA . PRO A 1 93 ? -4.459 0.186 -10.469 1.00 96.31 93 PRO A CA 1
ATOM 697 C C . PRO A 1 93 ? -4.601 1.713 -10.468 1.00 96.31 93 PRO A C 1
ATOM 699 O O . PRO A 1 93 ? -5.710 2.234 -10.547 1.00 96.31 93 PRO A O 1
ATOM 702 N N . GLU A 1 94 ? -3.470 2.408 -10.445 1.00 94.88 94 GLU A N 1
ATOM 703 C CA . GLU A 1 94 ? -3.388 3.857 -10.643 1.00 94.88 94 GLU A CA 1
ATOM 704 C C . GLU A 1 94 ? -2.909 4.168 -12.065 1.00 94.88 94 GLU A C 1
ATOM 706 O O . GLU A 1 94 ? -2.407 3.288 -12.771 1.00 94.88 94 GLU A O 1
ATOM 711 N N . GLU A 1 95 ? -3.019 5.429 -12.489 1.00 91.94 95 GLU A N 1
ATOM 712 C CA . GLU A 1 95 ? -2.536 5.875 -13.806 1.00 91.94 95 GLU A CA 1
ATOM 713 C C . GLU A 1 95 ? -1.045 5.554 -14.013 1.00 91.94 95 GLU A C 1
ATOM 715 O O . GLU A 1 95 ? -0.640 5.076 -15.075 1.00 91.94 95 GLU A O 1
ATOM 720 N N . ASP A 1 96 ? -0.232 5.766 -12.981 1.00 92.31 96 ASP A N 1
ATOM 721 C CA . ASP A 1 96 ? 1.220 5.616 -12.995 1.00 92.31 96 ASP A CA 1
ATOM 722 C C . ASP A 1 96 ? 1.726 4.434 -12.149 1.00 92.31 96 ASP A C 1
ATOM 724 O O . ASP A 1 96 ? 2.930 4.144 -12.144 1.00 92.31 96 ASP A O 1
ATOM 728 N N . GLY A 1 97 ? 0.845 3.681 -11.486 1.00 94.88 97 GLY A N 1
ATOM 729 C CA . GLY A 1 97 ? 1.280 2.655 -10.544 1.00 94.88 97 GLY A CA 1
ATOM 730 C C . GLY A 1 97 ? 0.206 1.730 -9.982 1.00 94.88 97 GLY A C 1
ATOM 731 O O . GLY A 1 97 ? -0.782 1.393 -10.626 1.00 94.88 97 GLY A O 1
ATOM 732 N N . CYS A 1 98 ? 0.464 1.240 -8.775 1.00 97.25 98 CYS A N 1
ATOM 733 C CA . CYS A 1 98 ? -0.413 0.335 -8.040 1.00 97.25 98 CYS A CA 1
ATOM 734 C C . CYS A 1 98 ? -0.405 0.704 -6.564 1.00 97.25 98 CYS A C 1
ATOM 736 O O . CYS A 1 98 ? 0.670 0.889 -5.988 1.00 97.25 98 CYS A O 1
ATOM 738 N N . THR A 1 99 ? -1.582 0.766 -5.956 1.00 98.06 99 THR A N 1
ATOM 739 C CA . THR A 1 99 ? -1.767 1.027 -4.527 1.00 98.06 99 THR A CA 1
ATOM 740 C C . THR A 1 99 ? -2.180 -0.242 -3.794 1.00 98.06 99 THR A C 1
ATOM 742 O O . THR A 1 99 ? -2.834 -1.137 -4.333 1.00 98.06 99 THR A O 1
ATOM 745 N N . THR A 1 100 ? -1.737 -0.356 -2.545 1.00 98.62 100 THR A N 1
ATOM 746 C CA . THR A 1 100 ? -2.318 -1.270 -1.562 1.00 98.62 100 THR A CA 1
ATOM 747 C C . THR A 1 100 ? -2.665 -0.471 -0.323 1.00 98.62 100 THR A C 1
ATOM 749 O O . THR A 1 100 ? -1.799 0.219 0.217 1.00 98.62 100 THR A O 1
ATOM 752 N N . ASP A 1 101 ? -3.903 -0.605 0.140 1.00 98.19 101 ASP A N 1
ATOM 753 C CA . ASP A 1 101 ? -4.488 0.268 1.153 1.00 98.19 101 ASP A CA 1
ATOM 754 C C . ASP A 1 101 ? -5.075 -0.533 2.315 1.00 98.19 101 ASP A C 1
ATOM 756 O O . ASP A 1 101 ? -5.666 -1.602 2.133 1.00 98.19 101 ASP A O 1
ATOM 760 N N . VAL A 1 102 ? -4.922 -0.014 3.535 1.00 97.75 102 VAL A N 1
ATOM 761 C CA . VAL A 1 102 ? -5.569 -0.563 4.737 1.00 97.75 102 VAL A CA 1
ATOM 762 C C . VAL A 1 102 ? -5.756 0.509 5.807 1.00 97.75 102 VAL A C 1
ATOM 764 O O . VAL A 1 102 ? -4.890 1.356 6.018 1.00 97.75 102 VAL A O 1
ATOM 767 N N . MET A 1 103 ? -6.879 0.465 6.524 1.00 96.50 103 MET A N 1
ATOM 768 C CA . MET A 1 103 ? -7.050 1.263 7.740 1.00 96.50 103 MET A CA 1
ATOM 769 C C . MET A 1 103 ? -6.221 0.641 8.860 1.00 96.50 103 MET A C 1
ATOM 771 O O . MET A 1 103 ? -6.468 -0.494 9.267 1.00 96.50 103 MET A O 1
ATOM 775 N N . VAL A 1 104 ? -5.229 1.368 9.370 1.00 95.75 104 VAL A N 1
ATOM 776 C CA . VAL A 1 104 ? -4.305 0.847 10.396 1.00 95.75 104 VAL A CA 1
ATOM 777 C C . VAL A 1 104 ? -4.884 0.903 11.808 1.00 95.75 104 VAL A C 1
ATOM 779 O O . VAL A 1 104 ? -4.238 0.469 12.760 1.00 95.75 104 VAL A O 1
ATOM 782 N N . GLN A 1 105 ? -6.117 1.386 11.957 1.00 95.81 105 GLN A N 1
ATOM 783 C CA . GLN A 1 105 ? -6.868 1.346 13.200 1.00 95.81 105 GLN A CA 1
ATOM 784 C C . GLN A 1 105 ? -8.320 0.948 12.939 1.00 95.81 105 GLN A C 1
ATOM 786 O O . GLN A 1 105 ? -8.942 1.374 11.970 1.00 95.81 105 GLN A O 1
ATOM 791 N N . THR A 1 106 ? -8.872 0.118 13.816 1.00 93.56 106 THR A N 1
ATOM 792 C CA . THR A 1 106 ? -10.286 -0.256 13.783 1.00 93.56 106 THR A CA 1
ATOM 793 C C . THR A 1 106 ? -11.175 0.843 14.370 1.00 93.56 106 THR A C 1
ATOM 795 O O . THR A 1 106 ? -10.726 1.691 15.141 1.00 93.56 106 THR A O 1
ATOM 798 N N . SER A 1 107 ? -12.477 0.780 14.080 1.00 91.12 107 SER A N 1
ATOM 799 C CA . SER A 1 107 ? -13.468 1.714 14.644 1.00 91.12 107 SER A CA 1
ATOM 800 C C . SER A 1 107 ? -13.574 1.690 16.181 1.00 91.12 107 SER A C 1
ATOM 802 O O . SER A 1 107 ? -13.986 2.680 16.779 1.00 91.12 107 SER A O 1
ATOM 804 N N . ASP A 1 108 ? -13.167 0.598 16.843 1.00 92.69 108 ASP A N 1
ATOM 805 C CA . ASP A 1 108 ? -13.038 0.493 18.306 1.00 92.69 108 ASP A CA 1
ATOM 806 C C . ASP A 1 108 ? -11.651 0.925 18.822 1.00 92.69 108 ASP A C 1
ATOM 808 O O . ASP A 1 108 ? -11.266 0.610 19.948 1.00 92.69 108 ASP A O 1
ATOM 812 N N . ASN A 1 109 ? -10.915 1.697 18.015 1.00 91.69 109 ASN A N 1
ATOM 813 C CA . ASN A 1 109 ? -9.653 2.351 18.355 1.00 91.69 109 ASN A CA 1
ATOM 814 C C . ASN A 1 109 ? -8.473 1.379 18.578 1.00 91.69 109 ASN A C 1
ATOM 816 O O . ASN A 1 109 ? -7.460 1.765 19.168 1.00 91.69 109 ASN A O 1
ATOM 820 N N . LYS A 1 110 ? -8.554 0.137 18.082 1.00 94.38 110 LYS A N 1
ATOM 821 C CA . LYS A 1 110 ? -7.456 -0.837 18.137 1.00 94.38 110 LYS A CA 1
ATOM 822 C C . LYS A 1 110 ? -6.526 -0.656 16.936 1.00 94.38 110 LYS A C 1
ATOM 824 O O . LYS A 1 110 ? -6.926 -0.842 15.791 1.00 94.38 110 LYS A O 1
ATOM 829 N N . GLU A 1 111 ? -5.268 -0.323 17.209 1.00 95.38 111 GLU A N 1
ATOM 830 C CA . GLU A 1 111 ? -4.222 -0.218 16.187 1.00 95.38 111 GLU A CA 1
ATOM 831 C C . GLU A 1 111 ? -3.811 -1.614 15.688 1.00 95.38 111 GLU A C 1
ATOM 833 O O . GLU A 1 111 ? -3.641 -2.545 16.483 1.00 95.38 111 GLU A O 1
ATOM 838 N N . LEU A 1 112 ? -3.701 -1.772 14.367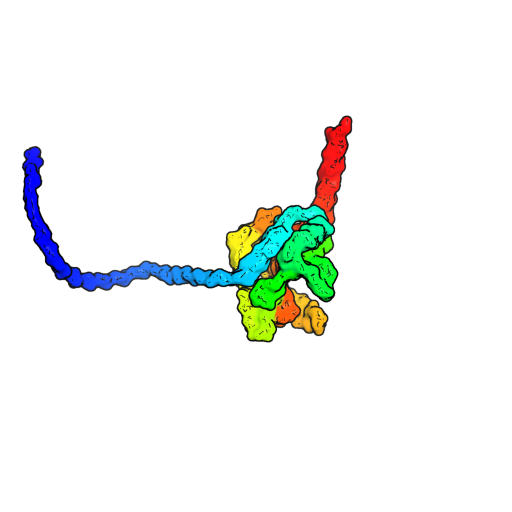 1.00 95.88 112 LEU A N 1
ATOM 839 C CA . LEU A 1 112 ? -3.328 -3.032 13.722 1.00 95.88 112 LEU A CA 1
ATOM 840 C C . LEU A 1 112 ? -1.810 -3.234 13.717 1.00 95.88 112 LEU A C 1
ATOM 842 O O . LEU A 1 112 ? -1.349 -4.354 13.926 1.00 95.88 112 LEU A O 1
ATOM 846 N N . PHE A 1 113 ? -1.058 -2.167 13.448 1.00 96.81 113 PHE A N 1
ATOM 847 C CA . PHE A 1 113 ? 0.405 -2.094 13.472 1.00 96.81 113 PHE A CA 1
ATOM 848 C C . PHE A 1 113 ? 0.843 -0.627 13.326 1.00 96.81 113 PHE A C 1
ATOM 850 O O . PHE A 1 113 ? 0.083 0.194 12.807 1.00 96.81 113 PHE A O 1
ATOM 857 N N . SER A 1 114 ? 2.054 -0.299 13.782 1.00 96.88 114 SER A N 1
ATOM 858 C CA . SER A 1 114 ? 2.581 1.073 13.743 1.00 96.88 114 SER A CA 1
ATOM 859 C C . SER A 1 114 ? 3.383 1.382 12.471 1.00 96.88 114 SER A C 1
ATOM 861 O O . SER A 1 114 ? 3.677 0.495 11.664 1.00 96.88 114 SER A O 1
ATOM 863 N N . PHE A 1 115 ? 3.796 2.644 12.313 1.00 97.56 115 PHE A N 1
ATOM 864 C CA . PHE A 1 115 ? 4.734 3.058 11.264 1.00 97.56 115 PHE A CA 1
ATOM 865 C C . PHE A 1 115 ? 6.069 2.296 11.361 1.00 97.56 115 PHE A C 1
ATOM 867 O O . PHE A 1 115 ? 6.617 1.846 10.355 1.00 97.56 115 PHE A O 1
ATOM 874 N N . GLU A 1 116 ? 6.583 2.092 12.575 1.00 97.25 116 GLU A N 1
ATOM 875 C CA . GLU A 1 116 ? 7.818 1.342 12.810 1.00 97.25 116 GLU A CA 1
ATOM 876 C C . GLU A 1 116 ? 7.674 -0.132 12.420 1.00 97.25 116 GLU A C 1
ATOM 878 O O . GLU A 1 116 ? 8.620 -0.712 11.879 1.00 97.25 116 GLU A O 1
ATOM 883 N N . ASP A 1 117 ? 6.503 -0.731 12.662 1.00 97.81 117 ASP A N 1
ATOM 884 C CA . ASP A 1 117 ? 6.218 -2.116 12.284 1.00 97.81 117 ASP A CA 1
ATOM 885 C C . ASP A 1 117 ? 6.271 -2.299 10.759 1.00 97.81 117 ASP A C 1
ATOM 887 O O . ASP A 1 117 ? 6.989 -3.182 10.277 1.00 97.81 117 ASP A O 1
ATOM 891 N N . ILE A 1 118 ? 5.565 -1.457 9.990 1.00 97.94 118 ILE A N 1
ATOM 892 C CA . ILE A 1 118 ? 5.579 -1.531 8.519 1.00 97.94 118 ILE A CA 1
ATOM 893 C C . ILE A 1 118 ? 6.955 -1.172 7.952 1.00 97.94 118 ILE A C 1
ATOM 895 O O . ILE A 1 118 ? 7.443 -1.893 7.082 1.00 97.94 118 ILE A O 1
ATOM 899 N N . ASN A 1 119 ? 7.637 -0.150 8.487 1.00 97.50 119 ASN A N 1
ATOM 900 C CA . ASN A 1 119 ? 8.979 0.216 8.030 1.00 97.50 119 ASN A CA 1
ATOM 901 C C . ASN A 1 119 ? 9.956 -0.953 8.207 1.00 97.50 119 ASN A C 1
ATOM 903 O O . ASN A 1 119 ? 10.647 -1.357 7.272 1.00 97.50 119 ASN A O 1
ATOM 907 N N . LYS A 1 120 ? 9.970 -1.564 9.397 1.00 97.56 120 LYS A N 1
ATOM 908 C CA . LYS A 1 120 ? 10.813 -2.728 9.683 1.00 97.56 120 LYS A CA 1
ATOM 909 C C . LYS A 1 120 ? 10.465 -3.914 8.785 1.00 97.56 120 LYS A C 1
ATOM 911 O O . LYS A 1 120 ? 11.368 -4.628 8.344 1.00 97.56 120 LYS A O 1
ATOM 916 N N . ALA A 1 121 ? 9.181 -4.141 8.522 1.00 97.69 121 ALA A N 1
ATOM 917 C CA . ALA A 1 121 ? 8.744 -5.242 7.680 1.00 97.69 121 ALA A CA 1
ATOM 918 C C . ALA A 1 121 ? 9.155 -5.048 6.210 1.00 97.69 121 ALA A C 1
ATOM 920 O O . ALA A 1 121 ? 9.697 -5.985 5.623 1.00 97.69 121 ALA A O 1
ATOM 921 N N . LEU A 1 122 ? 9.014 -3.842 5.651 1.00 97.94 122 LEU A N 1
ATOM 922 C CA . LEU A 1 122 ? 9.493 -3.501 4.305 1.00 97.94 122 LEU A CA 1
ATOM 923 C C . LEU A 1 122 ? 11.005 -3.722 4.175 1.00 97.94 122 LEU A C 1
ATOM 925 O O . LEU A 1 122 ? 11.463 -4.418 3.265 1.00 97.94 122 LEU A O 1
ATOM 929 N N . LEU A 1 123 ? 11.787 -3.232 5.138 1.00 97.44 123 LEU A N 1
ATOM 930 C CA . LEU A 1 123 ? 13.232 -3.472 5.178 1.00 97.44 123 LEU A CA 1
ATOM 931 C C . LEU A 1 123 ? 13.569 -4.970 5.215 1.00 97.44 123 LEU A C 1
ATOM 933 O O . LEU A 1 123 ? 14.464 -5.431 4.507 1.00 97.44 123 LEU A O 1
ATOM 937 N N . SER A 1 124 ? 12.832 -5.755 6.007 1.00 96.50 124 SER A N 1
ATOM 938 C CA . SER A 1 124 ? 13.069 -7.198 6.140 1.00 96.50 124 SER A CA 1
ATOM 939 C C . SER A 1 124 ? 12.828 -7.993 4.854 1.00 96.50 124 SER A C 1
ATOM 941 O O . SER A 1 124 ? 13.436 -9.049 4.675 1.00 96.50 124 SER A O 1
ATOM 943 N N . VAL A 1 125 ? 11.981 -7.487 3.950 1.00 94.88 125 VAL A N 1
ATOM 944 C CA . VAL A 1 125 ? 11.686 -8.122 2.654 1.00 94.88 125 VAL A CA 1
ATOM 945 C C . VAL A 1 125 ? 12.492 -7.518 1.497 1.00 94.88 125 VAL A C 1
ATOM 947 O O . VAL A 1 125 ? 12.300 -7.903 0.346 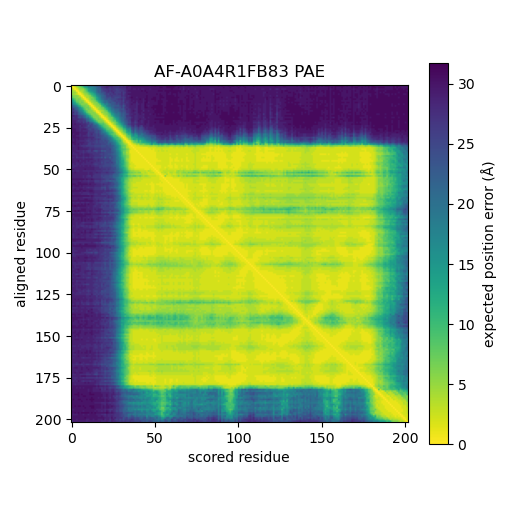1.00 94.88 125 VAL A O 1
ATOM 950 N N . GLY A 1 126 ? 13.444 -6.629 1.802 1.00 96.25 126 GLY A N 1
ATOM 951 C CA . GLY A 1 126 ? 14.466 -6.154 0.868 1.00 96.25 126 GLY A CA 1
ATOM 952 C C . GLY A 1 126 ? 14.202 -4.788 0.239 1.00 96.25 126 GLY A C 1
ATOM 953 O O . GLY A 1 126 ? 14.880 -4.450 -0.731 1.00 96.25 126 GLY A O 1
ATOM 954 N N . TYR A 1 127 ? 13.250 -4.007 0.757 1.00 97.69 127 TYR A N 1
ATOM 955 C CA . TYR A 1 127 ? 13.125 -2.601 0.369 1.00 97.69 127 TYR A CA 1
ATOM 956 C C . TYR A 1 127 ? 14.321 -1.808 0.902 1.00 97.69 127 TYR A C 1
ATOM 958 O O . TYR A 1 127 ? 14.811 -2.053 2.006 1.00 97.69 127 TYR A O 1
ATOM 966 N N . VAL A 1 128 ? 14.778 -0.836 0.118 1.00 97.88 128 VAL A N 1
ATOM 967 C CA . VAL A 1 128 ? 15.891 0.049 0.471 1.00 97.88 128 VAL A CA 1
ATOM 968 C C . VAL A 1 128 ? 15.352 1.456 0.658 1.00 97.88 128 VAL A C 1
ATOM 970 O O . VAL A 1 128 ? 14.774 2.014 -0.266 1.00 97.88 128 VAL A O 1
ATOM 973 N N . GLU A 1 129 ? 15.535 2.041 1.837 1.00 95.56 129 GLU A N 1
ATOM 974 C CA . GLU A 1 129 ? 15.088 3.409 2.111 1.00 95.56 129 GLU A CA 1
ATOM 975 C C . GLU A 1 129 ? 15.779 4.440 1.209 1.00 95.56 129 GLU A C 1
ATOM 977 O O . GLU A 1 129 ? 16.987 4.374 0.965 1.00 95.56 129 GLU A O 1
ATOM 982 N N . THR A 1 130 ? 15.019 5.444 0.770 1.00 93.06 130 THR A N 1
ATOM 983 C CA . THR A 1 130 ? 15.544 6.602 0.042 1.00 93.06 130 THR A CA 1
ATOM 984 C C . THR A 1 130 ? 15.198 7.884 0.788 1.00 93.06 130 THR A C 1
ATOM 986 O O . THR A 1 130 ? 14.056 8.341 0.756 1.00 93.06 130 THR A O 1
ATOM 989 N N . GLY A 1 131 ? 16.194 8.476 1.445 1.00 90.75 131 GLY A N 1
ATOM 990 C CA . GLY A 1 131 ? 16.012 9.697 2.230 1.00 90.75 131 GLY A CA 1
ATOM 991 C C . GLY A 1 131 ? 15.271 9.475 3.551 1.00 90.75 131 GLY A C 1
ATOM 992 O O . GLY A 1 131 ? 14.955 8.348 3.933 1.00 90.75 131 GLY A O 1
ATOM 993 N N . GLU A 1 132 ? 15.025 10.568 4.264 1.00 94.88 132 GLU A N 1
ATOM 994 C CA . GLU A 1 132 ? 14.312 10.565 5.545 1.00 94.88 132 GLU A CA 1
ATOM 995 C C . GLU A 1 132 ? 12.788 10.582 5.346 1.00 94.88 132 GLU A C 1
ATOM 997 O O . GLU A 1 132 ? 12.321 11.072 4.313 1.00 94.88 132 GLU A O 1
ATOM 1002 N N . PRO A 1 133 ? 11.995 10.074 6.312 1.00 96.62 133 PRO A N 1
ATOM 1003 C CA . PRO A 1 133 ? 10.553 10.280 6.302 1.00 96.62 133 PRO A CA 1
ATOM 1004 C C . PRO A 1 133 ? 10.212 11.776 6.315 1.00 96.62 133 PRO A C 1
ATOM 1006 O O . PRO A 1 133 ? 10.841 12.564 7.026 1.00 96.62 133 PRO A O 1
ATOM 1009 N N . VAL A 1 134 ? 9.189 12.166 5.561 1.00 97.38 134 VAL A N 1
ATOM 1010 C CA . VAL A 1 134 ? 8.715 13.549 5.469 1.00 97.38 134 VAL A CA 1
ATOM 1011 C C . VAL A 1 134 ? 7.302 13.625 6.021 1.00 97.38 134 VAL A C 1
ATOM 1013 O O . VAL A 1 134 ? 6.437 12.837 5.659 1.00 97.38 134 VAL A O 1
ATOM 1016 N N . SER A 1 135 ? 7.055 14.591 6.902 1.00 97.12 135 SER A N 1
ATOM 1017 C CA . SER A 1 135 ? 5.707 14.882 7.378 1.00 97.12 135 SER A CA 1
ATOM 1018 C C . SER A 1 135 ? 5.049 15.909 6.463 1.00 97.12 135 SER A C 1
ATOM 1020 O O . SER A 1 135 ? 5.646 16.950 6.172 1.00 97.12 135 SER A O 1
ATOM 1022 N N . ARG A 1 136 ? 3.817 15.640 6.032 1.00 96.06 136 ARG A N 1
ATOM 1023 C CA . ARG A 1 136 ? 3.009 16.582 5.253 1.00 96.06 136 ARG A CA 1
ATOM 1024 C C . ARG A 1 136 ? 1.587 16.666 5.790 1.00 96.06 136 ARG A C 1
ATOM 1026 O O . ARG A 1 136 ? 1.098 15.742 6.440 1.00 96.06 136 ARG A O 1
ATOM 1033 N N . LYS A 1 137 ? 0.937 17.792 5.506 1.00 95.00 137 LYS A N 1
ATOM 1034 C CA . LYS A 1 137 ? -0.498 17.969 5.719 1.00 95.00 137 LYS A CA 1
ATOM 1035 C C . LYS A 1 137 ? -1.250 17.547 4.471 1.00 95.00 137 LYS A C 1
ATOM 1037 O O . LYS A 1 137 ? -0.818 17.869 3.367 1.00 95.00 137 LYS A O 1
ATOM 1042 N N . ASP A 1 138 ? -2.361 16.864 4.677 1.00 92.12 138 ASP A N 1
ATOM 1043 C CA . ASP A 1 138 ? -3.269 16.438 3.624 1.00 92.12 138 ASP A CA 1
ATOM 1044 C C . ASP A 1 138 ? -4.717 16.741 4.022 1.00 92.12 138 ASP A C 1
ATOM 1046 O O . ASP A 1 138 ? -5.015 17.005 5.195 1.00 92.12 138 ASP A O 1
ATOM 1050 N N . LEU A 1 139 ? -5.614 16.736 3.042 1.00 88.31 139 LEU A N 1
ATOM 1051 C CA . LEU A 1 139 ? -7.044 16.891 3.257 1.00 88.31 139 LEU A CA 1
ATOM 1052 C C . LEU A 1 139 ? -7.728 15.554 3.073 1.00 88.31 139 LEU A C 1
ATOM 1054 O O . LEU A 1 139 ? -7.687 14.933 2.015 1.00 88.31 139 LEU A O 1
ATOM 1058 N N . GLY A 1 140 ? -8.408 15.143 4.125 1.00 80.25 140 GLY A N 1
ATOM 1059 C CA . GLY A 1 140 ? -9.160 13.924 4.094 1.00 80.25 140 GLY A CA 1
ATOM 1060 C C . GLY A 1 140 ? -10.459 14.010 3.294 1.00 80.25 140 GLY A C 1
ATOM 1061 O O . GLY A 1 140 ? -10.902 15.089 2.898 1.00 80.25 140 GLY A O 1
ATOM 1062 N N . THR A 1 141 ? -11.131 12.875 3.099 1.00 78.12 141 THR A N 1
ATOM 1063 C CA . THR A 1 141 ? -12.411 12.795 2.378 1.00 78.12 141 THR A CA 1
ATOM 1064 C C . THR A 1 141 ? -13.527 13.578 3.069 1.00 78.12 141 THR A C 1
ATOM 1066 O O . THR A 1 141 ? -14.463 14.024 2.412 1.00 78.12 141 THR A O 1
ATOM 1069 N N . ASP A 1 142 ? -13.427 13.787 4.385 1.00 85.50 142 ASP A N 1
ATOM 1070 C CA . ASP A 1 142 ? -14.327 14.651 5.161 1.00 85.50 142 ASP A CA 1
ATOM 1071 C C . ASP A 1 142 ? -13.873 16.129 5.202 1.00 85.50 142 ASP A C 1
ATOM 1073 O O . ASP A 1 142 ? -14.394 16.916 5.992 1.00 85.50 142 ASP A O 1
ATOM 1077 N N . GLN A 1 143 ? -12.903 16.505 4.358 1.00 86.75 143 GLN A N 1
ATOM 1078 C CA . GLN A 1 143 ? -12.229 17.810 4.294 1.00 86.75 143 GLN A CA 1
ATOM 1079 C C . GLN A 1 143 ? -11.491 18.227 5.568 1.00 86.75 143 GLN A C 1
ATOM 1081 O O . GLN A 1 143 ? -11.044 19.371 5.687 1.00 86.75 143 GLN A O 1
ATOM 1086 N N . SER A 1 144 ? -11.341 17.328 6.534 1.00 90.12 144 SER A N 1
ATOM 1087 C CA . SER A 1 144 ? -10.557 17.623 7.718 1.00 90.12 144 SER A CA 1
ATOM 1088 C C . SER A 1 144 ? -9.070 17.400 7.445 1.00 90.12 144 SER A C 1
ATOM 1090 O O . SER A 1 144 ? -8.673 16.437 6.791 1.00 90.12 144 SER A O 1
ATOM 1092 N N . GLU A 1 145 ? -8.236 18.296 7.969 1.00 92.81 145 GLU A N 1
ATOM 1093 C CA . GLU A 1 145 ? -6.783 18.187 7.828 1.00 92.81 145 GLU A CA 1
ATOM 1094 C C . GLU A 1 145 ? -6.257 16.962 8.589 1.00 92.81 145 GLU A C 1
ATOM 1096 O O . GLU A 1 145 ? -6.672 16.704 9.726 1.00 92.81 145 GLU A O 1
ATOM 1101 N N . LEU A 1 146 ? -5.335 16.224 7.982 1.00 94.38 146 LEU A N 1
ATOM 1102 C CA . LEU A 1 146 ? -4.566 15.170 8.631 1.00 94.38 146 LEU A CA 1
ATOM 1103 C C . LEU A 1 146 ? -3.077 15.312 8.322 1.00 94.38 146 LEU A C 1
ATOM 1105 O O . LEU A 1 146 ? -2.669 15.973 7.370 1.00 94.38 146 LEU A O 1
ATOM 1109 N N . THR A 1 147 ? -2.266 14.675 9.149 1.00 96.75 147 THR A N 1
ATOM 1110 C CA . THR A 1 147 ? -0.820 14.605 9.016 1.00 96.75 147 THR A CA 1
ATOM 1111 C C . THR A 1 147 ? -0.443 13.206 8.560 1.00 96.75 147 THR A C 1
ATOM 1113 O O . THR A 1 147 ? -0.830 12.212 9.178 1.00 96.75 147 THR A O 1
ATOM 1116 N N . ILE A 1 148 ? 0.332 13.140 7.484 1.00 97.38 148 ILE A N 1
ATOM 1117 C CA . ILE A 1 148 ? 0.837 11.896 6.9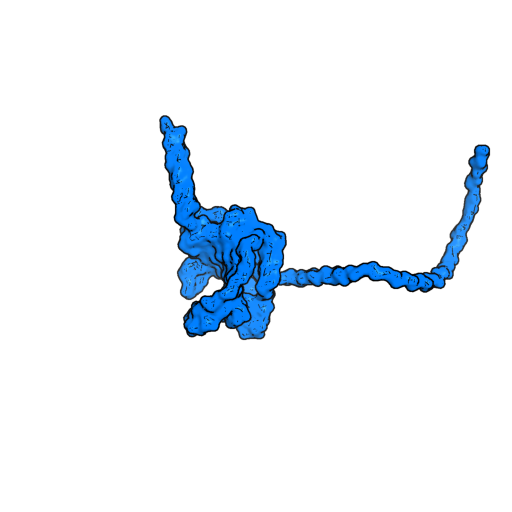08 1.00 97.38 148 ILE A CA 1
ATOM 1118 C C . ILE A 1 148 ? 2.358 11.897 7.037 1.00 97.38 148 ILE A C 1
ATOM 1120 O O . ILE A 1 148 ? 3.010 12.917 6.790 1.00 97.38 148 ILE A O 1
ATOM 1124 N N . ILE A 1 149 ? 2.919 10.762 7.452 1.00 98.06 149 ILE A N 1
ATOM 1125 C CA . ILE A 1 149 ? 4.336 10.463 7.252 1.00 98.06 149 ILE A CA 1
ATOM 1126 C C . ILE A 1 149 ? 4.475 9.764 5.906 1.00 98.06 149 ILE A C 1
ATOM 1128 O O . ILE A 1 149 ? 3.973 8.658 5.725 1.00 98.06 149 ILE A O 1
ATOM 1132 N N . GLU A 1 150 ? 5.190 10.409 4.994 1.00 98.19 150 GLU A N 1
ATOM 1133 C CA . GLU A 1 150 ? 5.635 9.845 3.727 1.00 98.19 150 GLU A CA 1
ATOM 1134 C C . GLU A 1 150 ? 7.031 9.245 3.895 1.00 98.19 150 GLU A C 1
ATOM 1136 O O . GLU A 1 150 ? 7.941 9.909 4.402 1.00 98.19 150 GLU A O 1
ATOM 1141 N N . LYS A 1 151 ? 7.251 8.020 3.426 1.00 98.19 151 LYS A N 1
ATOM 1142 C CA . LYS A 1 151 ? 8.588 7.424 3.330 1.00 98.19 151 LYS A CA 1
ATOM 1143 C C . LYS A 1 151 ? 8.754 6.739 1.984 1.00 98.19 151 LYS A C 1
ATOM 1145 O O . LYS A 1 151 ? 7.907 5.958 1.564 1.00 98.19 151 LYS A O 1
ATOM 1150 N N . LYS A 1 152 ? 9.870 7.026 1.316 1.00 98.06 152 LYS A N 1
ATOM 1151 C CA . LYS A 1 152 ? 10.198 6.455 0.009 1.00 98.06 152 LYS A CA 1
ATOM 1152 C C . LYS A 1 152 ? 11.213 5.329 0.125 1.00 98.06 152 LYS A C 1
ATOM 1154 O O . LYS A 1 152 ? 12.111 5.360 0.974 1.00 98.06 152 LYS A O 1
ATOM 1159 N N . TYR A 1 153 ? 11.075 4.367 -0.775 1.00 98.19 153 TYR A N 1
ATOM 1160 C CA . TYR A 1 153 ? 11.919 3.194 -0.892 1.00 98.19 153 TYR A CA 1
ATOM 1161 C C . TYR A 1 153 ? 12.199 2.875 -2.362 1.00 98.19 153 TYR A C 1
ATOM 1163 O O . TYR A 1 153 ? 11.445 3.258 -3.255 1.00 98.19 153 TYR A O 1
ATOM 1171 N N . ILE A 1 154 ? 13.251 2.095 -2.592 1.00 97.06 154 ILE A N 1
ATOM 1172 C CA . ILE A 1 154 ? 13.402 1.268 -3.786 1.00 97.06 154 ILE A CA 1
ATOM 1173 C C . ILE A 1 154 ? 12.975 -0.154 -3.429 1.00 97.06 154 ILE A C 1
ATOM 1175 O O . ILE A 1 154 ? 13.513 -0.745 -2.488 1.00 97.06 154 ILE A O 1
ATOM 1179 N N . SER A 1 155 ? 12.019 -0.706 -4.173 1.00 95.75 155 SER A N 1
ATOM 1180 C CA . SER A 1 155 ? 11.546 -2.074 -3.979 1.00 95.75 155 SER A CA 1
ATOM 1181 C C . SER A 1 155 ? 12.599 -3.110 -4.393 1.00 95.75 155 SER A C 1
ATOM 1183 O O . SER A 1 155 ? 13.507 -2.805 -5.176 1.00 95.75 155 SER A O 1
ATOM 1185 N N . PRO A 1 156 ? 12.465 -4.383 -3.973 1.00 93.25 156 PRO A N 1
ATOM 1186 C CA . PRO A 1 156 ? 13.302 -5.479 -4.470 1.00 93.25 156 PRO A CA 1
ATOM 1187 C C . PRO A 1 156 ? 13.273 -5.655 -5.999 1.00 93.25 156 PRO A C 1
ATOM 1189 O O . PRO A 1 156 ? 14.113 -6.362 -6.563 1.00 93.25 156 PRO A O 1
ATOM 1192 N N . LYS A 1 157 ? 12.294 -5.057 -6.690 1.00 90.50 157 LYS A N 1
ATOM 1193 C CA . LYS A 1 157 ? 12.178 -5.040 -8.155 1.00 90.50 157 LYS A CA 1
ATOM 1194 C C . LYS A 1 157 ? 12.782 -3.795 -8.802 1.00 90.50 157 LYS A C 1
ATOM 1196 O O . LYS A 1 157 ? 12.817 -3.728 -10.030 1.00 90.50 157 LYS A O 1
ATOM 1201 N N . GLY A 1 158 ? 13.306 -2.864 -8.008 1.00 90.69 158 GLY A N 1
ATOM 1202 C CA . GLY A 1 158 ? 13.900 -1.616 -8.478 1.00 90.69 158 GLY A CA 1
ATOM 1203 C C . GLY A 1 158 ? 12.875 -0.527 -8.794 1.00 90.69 158 GLY A C 1
ATOM 1204 O O . GLY A 1 158 ? 13.204 0.413 -9.514 1.00 90.69 158 GLY A O 1
ATOM 1205 N N . GLU A 1 159 ? 11.638 -0.662 -8.316 1.00 91.69 159 GLU A N 1
ATOM 1206 C CA . GLU A 1 159 ? 10.591 0.350 -8.475 1.00 91.69 159 GLU A CA 1
ATOM 1207 C C . GLU A 1 159 ? 10.657 1.353 -7.318 1.00 91.69 159 GLU A C 1
ATOM 1209 O O . GLU A 1 159 ? 11.055 0.992 -6.210 1.00 91.69 159 GLU A O 1
ATOM 1214 N N . ILE A 1 160 ? 10.301 2.614 -7.573 1.00 94.88 160 ILE A N 1
ATOM 1215 C CA . ILE A 1 160 ? 10.100 3.579 -6.490 1.00 94.88 160 ILE A CA 1
ATOM 1216 C C . ILE A 1 160 ? 8.794 3.205 -5.797 1.00 94.88 160 ILE A C 1
ATOM 1218 O O . ILE 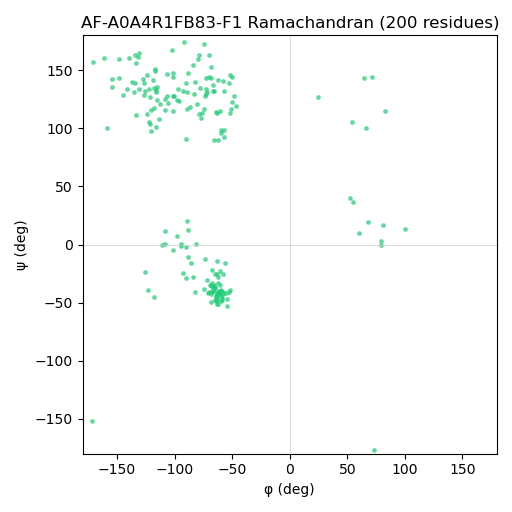A 1 160 ? 7.766 3.027 -6.454 1.00 94.88 160 ILE A O 1
ATOM 1222 N N . THR A 1 161 ? 8.847 3.094 -4.476 1.00 97.38 161 THR A N 1
ATOM 1223 C CA . THR A 1 161 ? 7.687 2.791 -3.645 1.00 97.38 161 THR A CA 1
ATOM 1224 C C . THR A 1 161 ? 7.545 3.857 -2.569 1.00 97.38 161 THR A C 1
ATOM 1226 O O . THR A 1 161 ? 8.516 4.179 -1.883 1.00 97.38 161 THR A O 1
ATOM 1229 N N . THR A 1 162 ? 6.340 4.385 -2.396 1.00 98.06 162 THR A N 1
ATOM 1230 C CA . THR A 1 162 ? 6.017 5.402 -1.392 1.00 98.06 162 THR A CA 1
ATOM 1231 C C . THR A 1 162 ? 5.038 4.820 -0.381 1.00 98.06 162 THR A C 1
ATOM 1233 O O . THR A 1 162 ? 3.983 4.316 -0.756 1.00 98.06 162 THR A O 1
ATOM 1236 N N . LEU A 1 163 ? 5.400 4.877 0.897 1.00 98.56 163 LEU A N 1
ATOM 1237 C CA . LEU A 1 163 ? 4.516 4.595 2.021 1.00 98.56 163 LEU A CA 1
ATOM 1238 C C . LEU A 1 163 ? 3.951 5.910 2.547 1.00 98.56 163 LEU A C 1
ATOM 1240 O O . LEU A 1 163 ? 4.718 6.763 2.992 1.00 98.56 163 LEU A O 1
ATOM 1244 N N . ASP A 1 164 ? 2.631 6.004 2.583 1.00 98.12 164 ASP A N 1
ATOM 1245 C CA . ASP A 1 164 ? 1.886 7.059 3.251 1.00 98.12 164 ASP A CA 1
ATOM 1246 C C . ASP A 1 164 ? 1.208 6.497 4.497 1.00 98.12 164 ASP A C 1
ATOM 1248 O O . ASP A 1 164 ? 0.351 5.618 4.414 1.00 98.12 164 ASP A O 1
ATOM 1252 N N . PHE A 1 165 ? 1.608 6.996 5.668 1.00 98.06 165 PHE A N 1
ATOM 1253 C CA . PHE A 1 165 ? 1.097 6.549 6.960 1.00 98.06 165 PHE A CA 1
ATOM 1254 C C . PHE A 1 165 ? 0.379 7.690 7.704 1.00 98.06 165 PHE A C 1
ATOM 1256 O O . PHE A 1 165 ? 1.032 8.676 8.066 1.00 98.06 165 PHE A O 1
ATOM 1263 N N . PRO A 1 166 ? -0.933 7.583 7.986 1.00 97.06 166 PRO A N 1
ATOM 1264 C CA . PRO A 1 166 ? -1.659 8.600 8.743 1.00 97.06 166 PRO A CA 1
ATOM 1265 C C . PRO A 1 166 ? -1.261 8.584 10.228 1.00 97.06 166 PRO A C 1
ATOM 1267 O O . PRO A 1 166 ? -1.251 7.538 10.881 1.00 97.06 166 PRO A O 1
ATOM 1270 N N . LEU A 1 167 ? -0.950 9.753 10.792 1.00 95.50 167 LEU A N 1
ATOM 1271 C CA . LEU A 1 167 ? -0.603 9.888 12.215 1.00 95.50 167 LEU A CA 1
ATOM 1272 C C . LEU A 1 167 ? -1.825 10.003 13.129 1.00 95.50 167 LEU A C 1
ATOM 1274 O O . LEU A 1 167 ? -1.797 9.556 14.278 1.00 95.50 167 LEU A O 1
ATOM 1278 N N . GLU A 1 168 ? -2.915 10.535 12.594 1.00 93.25 168 GLU A N 1
ATOM 1279 C CA . GLU A 1 168 ? -4.201 10.690 13.255 1.00 93.25 168 GLU A CA 1
ATOM 1280 C C . GLU A 1 168 ? -5.325 10.173 12.359 1.00 93.25 168 GLU A C 1
ATOM 1282 O O . GLU A 1 168 ? -5.140 9.992 11.157 1.00 93.25 168 GLU A O 1
ATOM 1287 N N . LYS A 1 169 ? -6.512 9.959 12.948 1.00 92.50 169 LYS A N 1
ATOM 1288 C CA . LYS A 1 169 ? -7.711 9.513 12.216 1.00 92.50 169 LYS A CA 1
ATOM 1289 C C . LYS A 1 169 ? -7.451 8.216 11.426 1.00 92.50 169 LYS A C 1
ATOM 1291 O O . LYS A 1 169 ? -7.951 8.026 10.321 1.00 92.50 169 LYS A O 1
ATOM 1296 N N . LYS A 1 170 ? -6.649 7.322 12.009 1.00 94.12 170 LYS A N 1
ATOM 1297 C CA . LYS A 1 170 ? -6.211 6.044 11.422 1.00 94.12 170 LYS A CA 1
ATOM 1298 C C . LYS A 1 170 ? -7.368 5.062 11.162 1.00 94.12 170 LYS A C 1
ATOM 1300 O O . LYS A 1 170 ? -7.189 4.072 10.461 1.00 94.12 170 LYS A O 1
ATOM 1305 N N . ASP A 1 171 ? -8.534 5.334 11.747 1.00 93.38 171 ASP A N 1
ATOM 1306 C CA . ASP A 1 171 ? -9.818 4.649 11.567 1.00 93.38 171 ASP A CA 1
ATOM 1307 C C . ASP A 1 171 ? -10.674 5.250 10.439 1.00 93.38 171 ASP A C 1
ATOM 1309 O O . ASP A 1 171 ? -11.769 4.764 10.166 1.00 93.38 171 ASP A O 1
ATOM 1313 N N . LYS A 1 172 ? -10.196 6.326 9.803 1.00 91.81 172 LYS A N 1
ATOM 1314 C CA . LYS A 1 172 ? -10.867 7.050 8.710 1.00 91.81 172 LYS A CA 1
ATOM 1315 C C . LYS A 1 172 ? -10.005 7.194 7.462 1.00 91.81 172 LYS A C 1
ATOM 1317 O O . LYS A 1 172 ? -10.551 7.341 6.374 1.00 91.81 172 LYS A O 1
ATOM 1322 N N . TYR A 1 173 ? -8.686 7.134 7.622 1.00 93.12 173 TYR A N 1
ATOM 1323 C CA . TYR A 1 173 ? -7.715 7.273 6.545 1.00 93.12 173 TYR A CA 1
ATOM 1324 C C . TYR A 1 173 ? -6.901 6.006 6.386 1.00 93.12 173 TYR A C 1
ATOM 1326 O O . TYR A 1 173 ? -6.434 5.418 7.364 1.00 93.12 173 TYR A O 1
ATOM 1334 N N . TYR A 1 174 ? -6.741 5.603 5.133 1.00 94.88 174 TYR A N 1
ATOM 1335 C CA . TYR A 1 174 ? -5.918 4.466 4.779 1.00 94.88 174 TYR A CA 1
ATOM 1336 C C . TYR A 1 174 ? -4.440 4.817 4.940 1.00 94.88 174 TYR A C 1
ATOM 1338 O O . TYR A 1 174 ? -4.006 5.933 4.659 1.00 94.88 174 TYR A O 1
ATOM 1346 N N . MET A 1 175 ? -3.669 3.839 5.400 1.00 97.88 175 MET A N 1
ATOM 1347 C CA . MET A 1 175 ? -2.262 3.757 5.049 1.00 97.88 175 MET A CA 1
ATOM 1348 C C . MET A 1 175 ? -2.172 3.185 3.636 1.00 97.88 175 MET A C 1
ATOM 1350 O O . MET A 1 175 ? -2.814 2.170 3.352 1.00 97.88 175 MET A O 1
ATOM 1354 N N . THR A 1 176 ? -1.334 3.794 2.806 1.00 98.25 176 THR A N 1
ATOM 1355 C CA . THR A 1 176 ? -1.173 3.438 1.394 1.00 98.25 176 THR A CA 1
ATOM 1356 C C . THR A 1 176 ? 0.277 3.082 1.111 1.00 98.25 176 THR A C 1
ATOM 1358 O O . THR A 1 176 ? 1.194 3.801 1.505 1.00 98.25 176 THR A O 1
ATOM 1361 N N . LEU A 1 177 ? 0.497 1.976 0.404 1.00 98.56 177 LEU A N 1
ATOM 1362 C CA . LEU A 1 177 ? 1.787 1.649 -0.198 1.00 98.56 177 LEU A CA 1
ATOM 1363 C C . LEU A 1 177 ? 1.643 1.688 -1.718 1.00 98.56 177 LEU A C 1
ATOM 1365 O O . LEU A 1 177 ? 1.008 0.819 -2.317 1.00 98.56 177 LEU A O 1
ATOM 1369 N N . PHE A 1 178 ? 2.230 2.712 -2.327 1.00 98.06 178 PHE A N 1
ATOM 1370 C CA . PHE A 1 178 ? 2.186 2.971 -3.760 1.00 98.06 178 PHE A CA 1
ATOM 1371 C C . PHE A 1 178 ? 3.475 2.501 -4.433 1.00 98.06 178 PHE A C 1
ATOM 1373 O O . PHE A 1 178 ? 4.557 2.906 -4.017 1.00 98.06 178 PHE A O 1
ATOM 1380 N N . ALA A 1 179 ? 3.373 1.691 -5.485 1.00 96.81 179 ALA A N 1
ATOM 1381 C CA . ALA A 1 179 ? 4.493 1.299 -6.339 1.00 96.81 179 ALA A CA 1
ATOM 1382 C C . ALA A 1 179 ? 4.388 1.977 -7.713 1.00 96.81 179 ALA A C 1
ATOM 1384 O O . ALA A 1 179 ? 3.384 1.813 -8.407 1.00 96.81 179 ALA A O 1
ATOM 1385 N N . GLU A 1 180 ? 5.435 2.689 -8.139 1.00 94.12 180 GLU A N 1
ATOM 1386 C CA . GLU A 1 180 ? 5.486 3.358 -9.444 1.00 94.12 180 GLU A CA 1
ATOM 1387 C C . GLU A 1 180 ? 5.806 2.356 -10.571 1.00 94.12 180 GLU A C 1
ATOM 1389 O O . GLU A 1 180 ? 6.928 1.834 -10.697 1.00 94.12 180 GLU A O 1
ATOM 1394 N N . LYS A 1 181 ? 4.832 2.110 -11.454 1.00 85.38 181 LYS A N 1
ATOM 1395 C CA . LYS A 1 181 ? 4.908 1.043 -12.470 1.00 85.38 181 LYS A CA 1
ATOM 1396 C C . LYS A 1 181 ? 4.857 1.546 -13.903 1.00 85.38 181 LYS A C 1
ATOM 1398 O O . LYS A 1 181 ? 5.644 1.079 -14.727 1.00 85.38 181 LYS A O 1
ATOM 1403 N N . PHE A 1 182 ? 3.951 2.469 -14.204 1.00 80.56 182 PHE A N 1
ATOM 1404 C CA . PHE A 1 182 ? 3.507 2.766 -15.569 1.00 80.56 182 PHE A CA 1
ATOM 1405 C C . PHE A 1 182 ? 4.009 4.106 -16.112 1.00 80.56 182 PHE A C 1
ATOM 1407 O O . PHE A 1 182 ? 3.544 4.542 -17.166 1.00 80.56 182 PHE A O 1
ATOM 1414 N N . SER A 1 183 ? 4.962 4.746 -15.426 1.00 72.94 183 SER A N 1
ATOM 1415 C CA . SER A 1 183 ? 5.422 6.091 -15.773 1.00 72.94 183 SER A CA 1
ATOM 1416 C C . SER A 1 183 ? 5.833 6.239 -17.243 1.00 72.94 183 SER A C 1
ATOM 1418 O O . SER A 1 183 ? 6.369 5.318 -17.873 1.00 72.94 183 SER A O 1
ATOM 1420 N N . GLU A 1 184 ? 5.582 7.427 -17.806 1.00 66.06 184 GLU A N 1
ATOM 1421 C CA . GLU A 1 184 ? 5.825 7.737 -19.223 1.00 66.06 184 GLU A CA 1
ATOM 1422 C C . GLU A 1 184 ? 7.255 7.388 -19.656 1.00 66.06 184 GLU A C 1
ATOM 1424 O O . GLU A 1 184 ? 7.459 6.796 -20.713 1.00 66.06 184 GLU A O 1
ATOM 1429 N N . ALA A 1 185 ? 8.246 7.630 -18.794 1.00 63.00 185 ALA A N 1
ATOM 1430 C CA . ALA A 1 185 ? 9.640 7.273 -19.050 1.00 63.00 185 ALA A CA 1
ATOM 1431 C C . ALA A 1 185 ? 9.846 5.759 -19.276 1.00 63.00 185 ALA A C 1
ATOM 1433 O O . ALA A 1 185 ? 10.619 5.352 -20.156 1.00 63.00 185 ALA A O 1
ATOM 1434 N N . LYS A 1 186 ? 9.140 4.904 -18.523 1.00 66.38 186 LYS A N 1
ATOM 1435 C CA . LYS A 1 186 ? 9.160 3.445 -18.722 1.00 66.38 186 LYS A CA 1
ATOM 1436 C C . LYS A 1 186 ? 8.447 3.062 -20.024 1.00 66.38 186 LYS A C 1
ATOM 1438 O O . LYS A 1 186 ? 8.967 2.225 -20.770 1.00 66.38 186 LYS A O 1
ATOM 1443 N N . ARG A 1 187 ? 7.315 3.702 -20.342 1.00 66.69 187 ARG A N 1
ATOM 1444 C CA . ARG A 1 187 ? 6.574 3.482 -21.600 1.00 66.69 187 ARG A CA 1
ATOM 1445 C C . ARG A 1 187 ? 7.395 3.858 -22.832 1.00 66.69 187 ARG A C 1
ATOM 1447 O O . ARG A 1 187 ? 7.575 3.020 -23.714 1.00 66.69 187 ARG A O 1
ATOM 1454 N N . GLU A 1 188 ? 7.972 5.055 -22.865 1.00 68.81 188 GLU A N 1
ATOM 1455 C CA . GLU A 1 188 ? 8.807 5.519 -23.978 1.00 68.81 188 GLU A CA 1
ATOM 1456 C C . GLU A 1 188 ? 10.027 4.623 -24.208 1.00 68.81 188 GLU A C 1
ATOM 1458 O O . GLU A 1 188 ? 10.414 4.349 -25.347 1.00 68.81 188 GLU A O 1
ATOM 1463 N N . THR A 1 189 ? 10.656 4.160 -23.125 1.00 70.81 189 THR A N 1
ATOM 1464 C CA . THR A 1 189 ? 11.806 3.253 -23.205 1.00 70.81 189 THR A CA 1
ATOM 1465 C C . THR A 1 189 ? 11.398 1.922 -23.837 1.00 70.81 189 THR A C 1
ATOM 1467 O O . THR A 1 189 ? 12.081 1.421 -24.735 1.00 70.81 189 THR A O 1
ATOM 1470 N N . LYS A 1 190 ? 10.252 1.366 -23.430 1.00 70.19 190 LYS A N 1
ATOM 1471 C CA . LYS A 1 190 ? 9.708 0.129 -24.000 1.00 70.19 190 LYS A CA 1
ATOM 1472 C C . LYS A 1 190 ? 9.369 0.284 -25.483 1.00 70.19 190 LYS A C 1
ATOM 1474 O O . LYS A 1 190 ? 9.749 -0.569 -26.286 1.00 70.19 190 LYS A O 1
ATOM 1479 N N . GLU A 1 191 ? 8.702 1.370 -25.863 1.00 78.88 191 GLU A N 1
ATOM 1480 C CA . GLU A 1 191 ? 8.344 1.646 -27.258 1.00 78.88 191 GLU A CA 1
ATOM 1481 C C . GLU A 1 191 ? 9.583 1.786 -28.152 1.00 78.88 191 GLU A C 1
ATOM 1483 O O . GLU A 1 191 ? 9.639 1.181 -29.228 1.00 78.88 191 GLU A O 1
ATOM 1488 N N . ARG A 1 192 ? 10.628 2.482 -27.680 1.00 75.56 192 ARG A N 1
ATOM 1489 C CA . ARG A 1 192 ? 11.917 2.588 -28.386 1.00 75.56 192 ARG A CA 1
ATOM 1490 C C . ARG A 1 192 ? 12.587 1.229 -28.601 1.00 75.56 192 ARG A C 1
ATOM 1492 O O . ARG A 1 192 ? 13.102 0.966 -29.693 1.00 75.56 192 ARG A O 1
ATOM 1499 N N . ILE A 1 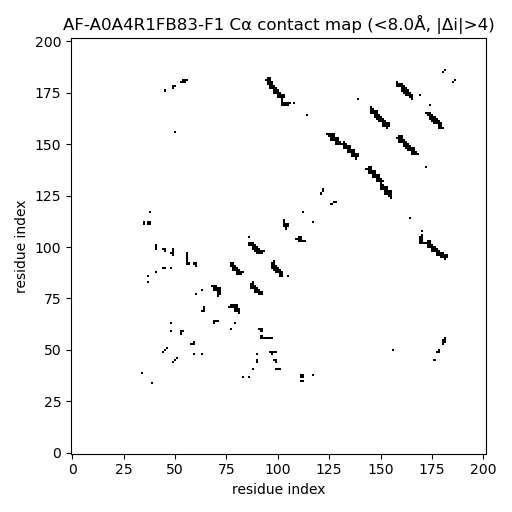193 ? 12.564 0.347 -27.599 1.00 77.75 19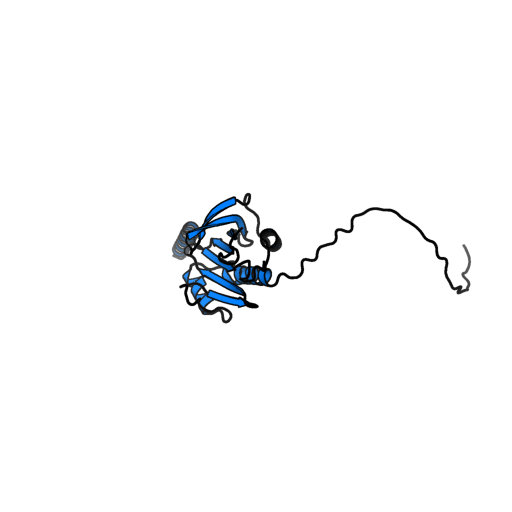3 ILE A N 1
ATOM 1500 C CA . ILE A 1 193 ? 13.122 -1.011 -27.711 1.00 77.75 193 ILE A CA 1
ATOM 1501 C C . ILE A 1 193 ? 12.333 -1.835 -28.736 1.00 77.75 193 ILE A C 1
ATOM 1503 O O . ILE A 1 193 ? 12.932 -2.442 -29.625 1.00 77.75 193 ILE A O 1
ATOM 1507 N N . ILE A 1 194 ? 10.998 -1.822 -28.667 1.00 82.56 194 ILE A N 1
ATOM 1508 C CA . ILE A 1 194 ? 10.132 -2.552 -29.608 1.00 82.56 194 ILE A CA 1
ATOM 1509 C C . ILE A 1 194 ? 10.371 -2.078 -31.045 1.00 82.56 194 ILE A C 1
ATOM 1511 O O . ILE A 1 194 ? 10.496 -2.902 -31.954 1.00 82.56 194 ILE A O 1
ATOM 1515 N N . GLN A 1 195 ? 10.469 -0.765 -31.259 1.00 83.62 195 GLN A N 1
ATOM 1516 C CA . GLN A 1 195 ? 10.741 -0.200 -32.578 1.00 83.62 195 GLN A CA 1
ATOM 1517 C C . GLN A 1 195 ? 12.108 -0.645 -33.115 1.00 83.62 195 GLN A C 1
ATOM 1519 O O . GLN A 1 195 ? 12.219 -1.027 -34.280 1.00 83.62 195 GLN A O 1
ATOM 1524 N N . SER A 1 196 ? 13.130 -0.670 -32.258 1.00 80.81 196 SER A N 1
ATOM 1525 C CA . SER A 1 196 ? 14.476 -1.125 -32.622 1.00 80.81 196 SER A CA 1
ATOM 1526 C C . SER A 1 196 ? 14.499 -2.607 -33.018 1.00 80.81 196 SER A C 1
ATOM 1528 O O . SER A 1 196 ? 15.095 -2.964 -34.032 1.00 80.81 196 SER A O 1
ATOM 1530 N N . LEU A 1 197 ? 13.788 -3.468 -32.282 1.00 83.19 197 LEU A N 1
ATOM 1531 C CA . LEU A 1 197 ? 13.683 -4.900 -32.593 1.00 83.19 197 LEU A CA 1
ATOM 1532 C C . LEU A 1 197 ? 12.934 -5.164 -33.907 1.00 83.19 197 LEU A C 1
ATOM 1534 O O . LEU A 1 197 ? 13.348 -6.019 -34.687 1.00 83.19 197 LEU A O 1
ATOM 1538 N N . LYS A 1 198 ? 11.870 -4.403 -34.197 1.00 83.31 198 LYS A N 1
ATOM 1539 C CA . LYS A 1 198 ? 11.149 -4.495 -35.479 1.00 83.31 198 LYS A CA 1
ATOM 1540 C C . LYS A 1 198 ? 12.043 -4.128 -36.663 1.00 83.31 198 LYS A C 1
ATOM 1542 O O . LYS A 1 198 ? 11.981 -4.801 -37.690 1.00 83.31 198 LYS A O 1
ATOM 1547 N N . MET A 1 199 ? 12.880 -3.098 -36.523 1.00 77.00 199 MET A N 1
ATOM 1548 C CA . MET A 1 199 ? 13.823 -2.693 -37.572 1.00 77.00 199 MET A CA 1
ATOM 1549 C C . MET A 1 199 ? 14.946 -3.711 -37.788 1.00 77.00 199 MET A C 1
ATOM 1551 O O . MET A 1 199 ? 15.340 -3.917 -38.926 1.00 77.00 199 MET A O 1
ATOM 1555 N N . ALA A 1 200 ? 15.416 -4.381 -36.733 1.00 72.31 200 ALA A N 1
ATOM 1556 C CA . ALA A 1 200 ? 16.447 -5.419 -36.832 1.00 72.31 200 ALA A CA 1
ATOM 1557 C C . ALA A 1 200 ? 15.947 -6.754 -37.427 1.00 72.31 200 ALA A C 1
ATOM 1559 O O . ALA A 1 200 ? 16.755 -7.619 -37.747 1.00 72.31 200 ALA A O 1
ATOM 1560 N N . SER A 1 201 ? 14.626 -6.938 -37.547 1.00 68.06 201 SER A N 1
ATOM 1561 C CA . SER A 1 201 ? 13.999 -8.147 -38.110 1.00 68.06 201 SER A CA 1
ATOM 1562 C C . SER A 1 201 ? 13.671 -8.064 -39.611 1.00 68.06 201 SER A C 1
ATOM 1564 O O . SER A 1 201 ? 13.105 -9.010 -40.159 1.00 68.06 201 SER A O 1
ATOM 1566 N N . LYS A 1 202 ? 13.992 -6.938 -40.261 1.00 53.28 202 LYS A N 1
ATOM 1567 C CA . LYS A 1 202 ? 13.898 -6.728 -41.714 1.00 53.28 202 LYS A CA 1
ATOM 1568 C C . LYS A 1 202 ? 15.278 -6.794 -42.350 1.00 53.28 202 LYS A C 1
ATOM 1570 O O . LYS A 1 202 ? 15.335 -7.269 -43.504 1.00 53.28 202 LYS A O 1
#

Organism: NCBI:txid634765

Foldseek 3Di:
DDDDDDDDDDDDDDDDDDDDDDDDDDPPPPPPPDPLVVLVVLVVCCCVQFVDADQFQVSSLVVLVPDPQWDDDPPDPQWIWHADPNWIWIWGRDRFGIKIKTLQAAPVGRGSDDPVRNVVVQVVQPWAWDDDWDWDWDQAPVRDIWIWTWTWTQHPSRWIWIWTHTPPPSNRDITMIITGHHDPVSVVVVVVVVVVVVVVVD

Mean predicted aligned error: 11.93 Å